Protein AF-0000000068718724 (afdb_homodimer)

Organism: Bacillus thuringiensis (NCBI:txid1428)

Solvent-accessible surface area (backbone atoms only — not comparable to full-atom values): 11374 Å² total; per-residue (Å²): 113,68,66,59,50,50,48,51,51,22,31,50,34,35,40,55,10,52,54,26,34,39,52,23,22,56,53,26,71,70,39,85,57,74,68,75,64,36,60,63,41,71,41,23,51,53,9,50,49,31,35,48,52,16,48,56,49,42,49,56,49,40,55,75,39,58,62,62,50,53,58,48,56,50,56,65,32,47,63,57,44,40,54,44,28,36,75,75,67,67,45,84,82,49,69,37,43,49,52,10,49,51,28,32,51,50,10,31,51,32,31,73,70,89,112,69,64,58,52,50,48,52,50,21,32,48,34,33,38,54,10,52,53,27,34,39,52,23,23,55,53,27,71,69,40,86,58,75,66,75,64,36,58,65,41,73,42,22,50,52,11,49,48,31,35,48,53,17,49,55,49,41,48,56,49,40,56,76,40,57,60,62,61,52,57,59,51,49,59,63,31,48,59,56,43,39,54,45,28,35,74,75,67,66,45,84,80,51,68,36,40,52,51,10,46,54,30,32,55,52,10,42,54,33,38,72,70,89

Sequence (228 aa):
MQQFLMIILSVGMGVVGQILLKFGAMKSQSSAAVGIMNFINVPNFFGLAFYGLSALLWMIVLRKVDLSYAYPMVSFGYVFVIIASALLFGETINFMKIAGMVCIVAGILFIAKSMQQFLMIILSVGMGVVGQILLKFGAMKSQSSAAVGIMNFINVPNFFGLAFYGLSALLWMIVLRKVDLSYAYPMVSFGYVFVIIASALLFGETINFMKIAGMVCIVAGILFIAKS

pLDDT: mean 87.4, std 10.54, range [50.97, 96.69]

Structure (mmCIF, N/CA/C/O backbone):
data_AF-0000000068718724-model_v1
#
loop_
_entity.id
_entity.type
_entity.pdbx_description
1 polymer Transporter
#
loop_
_atom_site.group_PDB
_atom_site.id
_atom_site.type_symbol
_atom_site.label_atom_id
_atom_site.label_alt_id
_atom_site.label_comp_id
_atom_site.label_asym_id
_atom_site.label_entity_id
_atom_site.label_seq_id
_atom_site.pdbx_PDB_ins_code
_atom_site.Cartn_x
_atom_site.Cartn_y
_atom_site.Cartn_z
_atom_site.occupancy
_atom_site.B_iso_or_equiv
_atom_site.auth_seq_id
_atom_site.auth_comp_id
_atom_site.auth_asym_id
_atom_site.auth_atom_id
_atom_site.pdbx_PDB_model_num
ATOM 1 N N . MET A 1 1 ? 15.211 -14.609 -7.891 1 61.88 1 MET A N 1
ATOM 2 C CA . MET A 1 1 ? 15.961 -13.359 -7.832 1 61.88 1 MET A CA 1
ATOM 3 C C . MET A 1 1 ? 15.234 -12.25 -8.586 1 61.88 1 MET A C 1
ATOM 5 O O . MET A 1 1 ? 15.039 -11.156 -8.047 1 61.88 1 MET A O 1
ATOM 9 N N . GLN A 1 2 ? 14.586 -12.633 -9.719 1 78.62 2 GLN A N 1
ATOM 10 C CA . GLN A 1 2 ? 13.961 -11.625 -10.57 1 78.62 2 GLN A CA 1
ATOM 11 C C . GLN A 1 2 ? 12.656 -11.117 -9.953 1 78.62 2 GLN A C 1
ATOM 13 O O . GLN A 1 2 ? 12.375 -9.914 -9.992 1 78.62 2 GLN A O 1
ATOM 18 N N . GLN A 1 3 ? 12.078 -11.961 -9.219 1 84.12 3 GLN A N 1
ATOM 19 C CA . GLN A 1 3 ? 10.789 -11.586 -8.633 1 84.12 3 GLN A CA 1
ATOM 20 C C . GLN A 1 3 ? 10.977 -10.594 -7.492 1 84.12 3 GLN A C 1
ATOM 22 O O . GLN A 1 3 ? 10.211 -9.625 -7.375 1 84.12 3 GLN A O 1
ATOM 27 N N . PHE A 1 4 ? 12.047 -10.836 -6.777 1 86.19 4 PHE A N 1
ATOM 28 C CA . PHE A 1 4 ? 12.328 -9.953 -5.648 1 86.19 4 PHE A CA 1
ATOM 29 C C . PHE A 1 4 ? 12.719 -8.562 -6.137 1 86.19 4 PHE A C 1
ATOM 31 O O . PHE A 1 4 ? 12.281 -7.562 -5.57 1 86.19 4 PHE A O 1
ATOM 38 N N . LEU A 1 5 ? 13.461 -8.523 -7.18 1 90.25 5 LEU A N 1
ATOM 39 C CA . LEU A 1 5 ? 13.883 -7.25 -7.746 1 90.25 5 LEU A CA 1
ATOM 40 C C . LEU A 1 5 ? 12.688 -6.469 -8.273 1 90.25 5 LEU A C 1
ATOM 42 O O . LEU A 1 5 ? 12.617 -5.246 -8.102 1 90.25 5 LEU A O 1
ATOM 46 N N . MET A 1 6 ? 11.758 -7.16 -8.906 1 93 6 MET A N 1
ATOM 47 C CA . MET A 1 6 ? 10.562 -6.504 -9.43 1 93 6 MET A CA 1
ATOM 48 C C . MET A 1 6 ? 9.711 -5.938 -8.297 1 93 6 MET A C 1
ATOM 50 O O . MET A 1 6 ? 9.141 -4.852 -8.422 1 93 6 MET A O 1
ATOM 54 N N . ILE A 1 7 ? 9.703 -6.652 -7.23 1 93.12 7 ILE A N 1
ATOM 55 C CA . ILE A 1 7 ? 8.945 -6.191 -6.07 1 93.12 7 ILE A CA 1
ATOM 56 C C . ILE A 1 7 ? 9.578 -4.914 -5.516 1 93.12 7 ILE A C 1
ATOM 58 O O . ILE A 1 7 ? 8.891 -3.916 -5.305 1 93.12 7 ILE A O 1
ATOM 62 N N . ILE A 1 8 ? 10.891 -4.926 -5.371 1 92.25 8 ILE A N 1
ATOM 63 C CA . ILE A 1 8 ? 11.602 -3.789 -4.797 1 92.25 8 ILE A CA 1
ATOM 64 C C . ILE A 1 8 ? 11.453 -2.57 -5.703 1 92.25 8 ILE A C 1
ATOM 66 O O . ILE A 1 8 ? 11.25 -1.452 -5.223 1 92.25 8 ILE A O 1
ATOM 70 N N . LEU A 1 9 ? 11.539 -2.832 -6.938 1 95.06 9 LEU A N 1
ATOM 71 C CA . LEU A 1 9 ? 11.383 -1.74 -7.891 1 95.06 9 LEU A CA 1
ATOM 72 C C . LEU A 1 9 ? 9.977 -1.155 -7.828 1 95.06 9 LEU A C 1
ATOM 74 O O . LEU A 1 9 ? 9.805 0.066 -7.82 1 95.06 9 LEU A O 1
ATOM 78 N N . SER A 1 10 ? 8.961 -2.004 -7.848 1 95.44 10 SER A N 1
ATOM 79 C CA . SER A 1 10 ? 7.578 -1.551 -7.746 1 95.44 10 SER A CA 1
ATOM 80 C C . SER A 1 10 ? 7.344 -0.778 -6.453 1 95.44 10 SER A C 1
ATOM 82 O O . SER A 1 10 ? 6.773 0.314 -6.473 1 95.44 10 SER A O 1
ATOM 84 N N . VAL A 1 11 ? 7.855 -1.295 -5.352 1 94.06 11 VAL A N 1
ATOM 85 C CA . VAL A 1 11 ? 7.695 -0.657 -4.047 1 94.06 11 VAL A CA 1
ATOM 86 C C . VAL A 1 11 ? 8.422 0.688 -4.039 1 94.06 11 VAL A C 1
ATOM 88 O O . VAL A 1 11 ? 7.891 1.68 -3.531 1 94.06 11 VAL A O 1
ATOM 91 N N . GLY A 1 12 ? 9.586 0.709 -4.598 1 96.12 12 GLY A N 1
ATOM 92 C CA . GLY A 1 12 ? 10.328 1.955 -4.691 1 96.12 12 GLY A CA 1
ATOM 93 C C . GLY A 1 12 ? 9.594 3.037 -5.453 1 96.12 12 GLY A C 1
ATOM 94 O O . GLY A 1 12 ? 9.539 4.188 -5.016 1 96.12 12 GLY A O 1
ATOM 95 N N . MET A 1 13 ? 9.047 2.676 -6.598 1 95.69 13 MET A N 1
ATOM 96 C CA . MET A 1 13 ? 8.242 3.615 -7.367 1 95.69 13 MET A CA 1
ATOM 97 C C . MET A 1 13 ? 7.031 4.074 -6.559 1 95.69 13 MET A C 1
ATOM 99 O O . MET A 1 13 ? 6.633 5.238 -6.637 1 95.69 13 MET A O 1
ATOM 103 N N . GLY A 1 14 ? 6.441 3.143 -5.871 1 95.06 14 GLY A N 1
ATOM 104 C CA . GLY A 1 14 ? 5.34 3.492 -4.992 1 95.06 14 GLY A CA 1
ATOM 105 C C . GLY A 1 14 ? 5.723 4.504 -3.928 1 95.06 14 GLY A C 1
ATOM 106 O O . GLY A 1 14 ? 4.949 5.414 -3.623 1 95.06 14 GLY A O 1
ATOM 107 N N . VAL A 1 15 ? 6.879 4.359 -3.33 1 95.56 15 VAL A N 1
ATOM 108 C CA . VAL A 1 15 ? 7.379 5.266 -2.303 1 95.56 15 VAL A CA 1
ATOM 109 C C . VAL A 1 15 ? 7.539 6.668 -2.885 1 95.56 15 VAL A C 1
ATOM 111 O O . VAL A 1 15 ? 7.094 7.652 -2.287 1 95.56 15 VAL A O 1
ATOM 114 N N . VAL A 1 16 ? 8.141 6.762 -4.031 1 96.69 16 VAL A N 1
ATOM 115 C CA . VAL A 1 16 ? 8.289 8.055 -4.695 1 96.69 16 VAL A CA 1
ATOM 116 C C . VAL A 1 16 ? 6.914 8.664 -4.949 1 96.69 16 VAL A C 1
ATOM 118 O O . VAL A 1 16 ? 6.703 9.859 -4.707 1 96.69 16 VAL A O 1
ATOM 121 N N . GLY A 1 17 ? 5.992 7.859 -5.441 1 95.62 17 GLY A N 1
ATOM 122 C CA . GLY A 1 17 ? 4.629 8.328 -5.652 1 95.62 17 GLY A CA 1
ATOM 123 C C . GLY A 1 17 ? 3.986 8.875 -4.391 1 95.62 17 GLY A C 1
ATOM 124 O O . GLY A 1 17 ? 3.373 9.945 -4.418 1 95.62 17 GLY A O 1
ATOM 125 N N . GLN A 1 18 ? 4.137 8.141 -3.305 1 93.75 18 GLN A N 1
ATOM 126 C CA . GLN A 1 18 ? 3.568 8.562 -2.029 1 93.75 18 GLN A CA 1
ATOM 127 C C . GLN A 1 18 ? 4.129 9.914 -1.594 1 93.75 18 GLN A C 1
ATOM 129 O O . GLN A 1 18 ? 3.393 10.766 -1.1 1 93.75 18 GLN A O 1
ATOM 134 N N . ILE A 1 19 ? 5.395 10.109 -1.683 1 95.88 19 ILE A N 1
ATOM 135 C CA . ILE A 1 19 ? 6.059 11.344 -1.283 1 95.88 19 ILE A CA 1
ATOM 136 C C . ILE A 1 19 ? 5.547 12.508 -2.133 1 95.88 19 ILE A C 1
ATOM 138 O O . ILE A 1 19 ? 5.219 13.57 -1.606 1 95.88 19 ILE A O 1
ATOM 142 N N . LEU A 1 20 ? 5.414 12.32 -3.439 1 95.44 20 LEU A N 1
ATOM 143 C CA . LEU A 1 20 ? 4.906 13.352 -4.34 1 95.44 20 LEU A CA 1
ATOM 144 C C . LEU A 1 20 ? 3.447 13.664 -4.035 1 95.44 20 LEU A C 1
ATOM 146 O O . LEU A 1 20 ? 3.037 14.828 -4.094 1 95.44 20 LEU A O 1
ATOM 150 N N . LEU A 1 21 ? 2.697 12.664 -3.768 1 93.12 21 LEU A N 1
ATOM 151 C CA . LEU A 1 21 ? 1.297 12.883 -3.42 1 93.12 21 LEU A CA 1
ATOM 152 C C . LEU A 1 21 ? 1.179 13.719 -2.145 1 93.12 21 LEU A C 1
ATOM 154 O O . LEU A 1 21 ? 0.304 14.578 -2.041 1 93.12 21 LEU A O 1
ATOM 158 N N . LYS A 1 22 ? 2.031 13.383 -1.188 1 94.06 22 LYS A N 1
ATOM 159 C CA . LYS A 1 22 ? 2.016 14.18 0.033 1 94.06 22 LYS A CA 1
ATOM 160 C C . LYS A 1 22 ? 2.404 15.625 -0.253 1 94.06 22 LYS A C 1
ATOM 162 O O . LYS A 1 22 ? 1.797 16.562 0.281 1 94.06 22 LYS A O 1
ATOM 167 N N . PHE A 1 23 ? 3.402 15.836 -1.092 1 92.75 23 PHE A N 1
ATOM 168 C CA . PHE A 1 23 ? 3.779 17.188 -1.504 1 92.75 23 PHE A CA 1
ATOM 169 C C . PHE A 1 23 ? 2.6 17.906 -2.145 1 92.75 23 PHE A C 1
ATOM 171 O O . PHE A 1 23 ? 2.35 19.078 -1.857 1 92.75 23 PHE A O 1
ATOM 178 N N . GLY A 1 24 ? 1.933 17.234 -3.016 1 91.25 24 GLY A N 1
ATOM 179 C CA . GLY A 1 24 ? 0.766 17.812 -3.662 1 91.25 24 GLY A CA 1
ATOM 180 C C . GLY A 1 24 ? -0.35 18.141 -2.689 1 91.25 24 GLY A C 1
ATOM 181 O O . GLY A 1 24 ? -1.024 19.172 -2.838 1 91.25 24 GLY A O 1
ATOM 182 N N . ALA A 1 25 ? -0.55 17.328 -1.768 1 87.62 25 ALA A N 1
ATOM 183 C CA . ALA A 1 25 ? -1.566 17.547 -0.742 1 87.62 25 ALA A CA 1
ATOM 184 C C . ALA A 1 25 ? -1.252 18.797 0.08 1 87.62 25 ALA A C 1
ATOM 186 O O . ALA A 1 25 ? -2.154 19.562 0.433 1 87.62 25 ALA A O 1
ATOM 187 N N . MET A 1 26 ? -0.026 18.984 0.4 1 87.19 26 MET A N 1
ATOM 188 C CA . MET A 1 26 ? 0.392 20.141 1.185 1 87.19 26 MET A CA 1
ATOM 189 C C . MET A 1 26 ? 0.222 21.438 0.386 1 87.19 26 MET A C 1
ATOM 191 O O . MET A 1 26 ? -0.157 22.469 0.94 1 87.19 26 MET A O 1
ATOM 195 N N . LYS A 1 27 ? 0.487 21.297 -0.871 1 84.94 27 LYS A N 1
ATOM 196 C CA . LYS A 1 27 ? 0.335 22.453 -1.736 1 84.94 27 LYS A CA 1
ATOM 197 C C . LYS A 1 27 ? -1.135 22.844 -1.888 1 84.94 27 LYS A C 1
ATOM 199 O O . LYS A 1 27 ? -1.464 24.031 -2.004 1 84.94 27 LYS A O 1
ATOM 204 N N . SER A 1 28 ? -1.956 21.875 -1.979 1 79 28 SER A N 1
ATOM 205 C CA . SER A 1 28 ? -3.385 22.109 -2.164 1 79 28 SER A CA 1
ATOM 206 C C . SER A 1 28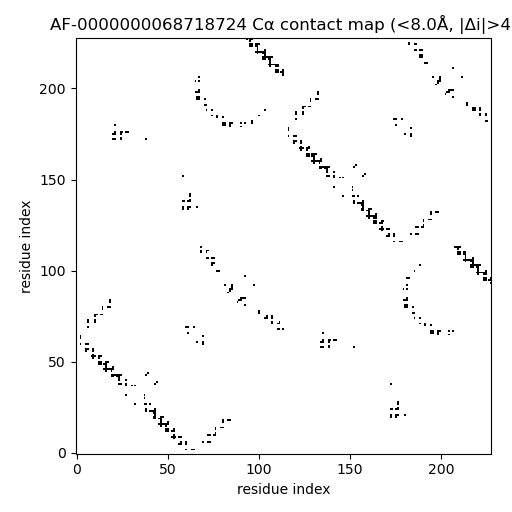 ? -4.012 22.734 -0.92 1 79 28 SER A C 1
ATOM 208 O O . SER A 1 28 ? -5.039 23.406 -1.007 1 79 28 SER A O 1
ATOM 210 N N . GLN A 1 29 ? -3.594 22.312 0.241 1 71.31 29 GLN A N 1
ATOM 211 C CA . GLN A 1 29 ? -4.105 22.875 1.48 1 71.31 29 GLN A CA 1
ATOM 212 C C . GLN A 1 29 ? -3.877 24.391 1.52 1 71.31 29 GLN A C 1
ATOM 214 O O . GLN A 1 29 ? -4.688 25.125 2.078 1 71.31 29 GLN A O 1
ATOM 219 N N . SER A 1 30 ? -2.855 24.719 0.88 1 64.19 30 SER A N 1
ATOM 220 C CA . SER A 1 30 ? -2.547 26.141 0.881 1 64.19 30 SER A CA 1
ATOM 221 C C . SER A 1 30 ? -3.371 26.891 -0.164 1 64.19 30 SER A C 1
ATOM 223 O O . SER A 1 30 ? -3.494 28.109 -0.109 1 64.19 30 SER A O 1
ATOM 225 N N . SER A 1 31 ? -3.768 26.031 -1.097 1 59.12 31 SER A N 1
ATOM 226 C CA . SER A 1 31 ? -4.5 26.703 -2.17 1 59.12 31 SER A CA 1
ATOM 227 C C . SER A 1 31 ? -5.965 26.906 -1.793 1 59.12 31 SER A C 1
ATOM 229 O O . SER A 1 31 ? -6.57 26.062 -1.144 1 59.12 31 SER A O 1
ATOM 231 N N . ALA A 1 32 ? -6.387 28.203 -1.771 1 56.06 32 ALA A N 1
ATOM 232 C CA . ALA A 1 32 ? -7.762 28.641 -1.535 1 56.06 32 ALA A CA 1
ATOM 233 C C . ALA A 1 32 ? -8.75 27.812 -2.359 1 56.06 32 ALA A C 1
ATOM 235 O O . ALA A 1 32 ? -9.961 27.906 -2.16 1 56.06 32 ALA A O 1
ATOM 236 N N . ALA A 1 33 ? -8.188 27.172 -3.43 1 51.91 33 ALA A N 1
ATOM 237 C CA . ALA A 1 33 ? -9.094 26.5 -4.367 1 51.91 33 ALA A CA 1
ATOM 238 C C . ALA A 1 33 ? -9.789 25.312 -3.717 1 51.91 33 ALA A C 1
ATOM 240 O O . ALA A 1 33 ? -9.156 24.516 -3.018 1 51.91 33 ALA A O 1
ATOM 241 N N . VAL A 1 34 ? -10.977 25.344 -3.5 1 51.28 34 VAL A N 1
ATOM 242 C CA . VAL A 1 34 ? -11.906 24.422 -2.855 1 51.28 34 VAL A CA 1
ATOM 243 C C . VAL A 1 34 ? -12.25 23.281 -3.807 1 51.28 34 VAL A C 1
ATOM 245 O O . VAL A 1 34 ? -12.359 23.484 -5.02 1 51.28 34 VAL A O 1
ATOM 248 N N . GLY A 1 35 ? -12.117 22 -3.453 1 55.56 35 GLY A N 1
ATOM 249 C CA . GLY A 1 35 ? -12.75 20.906 -4.176 1 55.56 35 GLY A CA 1
ATOM 250 C C . GLY A 1 35 ? -11.758 19.969 -4.824 1 55.56 35 GLY A C 1
ATOM 251 O O . GLY A 1 35 ? -10.594 19.922 -4.43 1 55.56 35 GLY A O 1
ATOM 252 N N . ILE A 1 36 ? -12.242 19.156 -5.887 1 56.47 36 ILE A N 1
ATOM 253 C CA . ILE A 1 36 ? -11.539 18.125 -6.652 1 56.47 36 ILE A CA 1
ATOM 254 C C . ILE A 1 36 ? -10.375 18.75 -7.414 1 56.47 36 ILE A C 1
ATOM 256 O O . ILE A 1 36 ? -9.336 18.125 -7.598 1 56.47 36 ILE A O 1
ATOM 260 N N . MET A 1 37 ? -10.477 19.984 -7.84 1 54.16 37 MET A N 1
ATOM 261 C CA . MET A 1 37 ? -9.5 20.656 -8.695 1 54.16 37 MET A CA 1
ATOM 262 C C . MET A 1 37 ? -8.188 20.875 -7.945 1 54.16 37 MET A C 1
ATOM 264 O O . MET A 1 37 ? -7.121 20.938 -8.555 1 54.16 37 MET A O 1
ATOM 268 N N . ASN A 1 38 ? -8.336 21.031 -6.633 1 61.69 38 ASN A N 1
ATOM 269 C CA . ASN A 1 38 ? -7.113 21.234 -5.867 1 61.69 38 ASN A CA 1
ATOM 270 C C . ASN A 1 38 ? -6.27 19.969 -5.801 1 61.69 38 ASN A C 1
ATOM 272 O O . ASN A 1 38 ? -5.09 20.031 -5.441 1 61.69 38 ASN A O 1
ATOM 276 N N . PHE A 1 39 ? -6.926 19 -6.309 1 70.31 39 PHE A N 1
ATOM 277 C CA . PHE A 1 39 ? -6.234 17.719 -6.246 1 70.31 39 PHE A CA 1
ATOM 278 C C . PHE A 1 39 ? -5.309 17.547 -7.445 1 70.31 39 PHE A C 1
ATOM 280 O O . PHE A 1 39 ? -4.406 16.703 -7.422 1 70.31 39 PHE A O 1
ATOM 287 N N . ILE A 1 40 ? -5.582 18.484 -8.352 1 73.56 40 ILE A N 1
ATOM 288 C CA . ILE A 1 40 ? -4.777 18.328 -9.562 1 73.56 40 ILE A CA 1
ATOM 289 C C . ILE A 1 40 ? -3.65 19.359 -9.57 1 73.56 40 ILE A C 1
ATOM 291 O O . ILE A 1 40 ? -3.891 20.547 -9.781 1 73.56 40 ILE A O 1
ATOM 295 N N . ASN A 1 41 ? -2.549 19.156 -9.156 1 86.62 41 ASN A N 1
ATOM 296 C CA . ASN A 1 41 ? -1.308 19.922 -9.242 1 86.62 41 ASN A CA 1
ATOM 297 C C . ASN A 1 41 ? -0.155 19.062 -9.75 1 86.62 41 ASN A C 1
ATOM 299 O O . ASN A 1 41 ? -0.326 17.859 -9.984 1 86.62 41 ASN A O 1
ATOM 303 N N . VAL A 1 42 ? 0.949 19.703 -10.008 1 90.5 42 VAL A N 1
ATOM 304 C CA . VAL A 1 42 ? 2.059 19.047 -10.695 1 90.5 42 VAL A CA 1
ATOM 305 C C . VAL A 1 42 ? 2.564 17.875 -9.859 1 90.5 42 VAL A C 1
ATOM 307 O O . VAL A 1 42 ? 2.689 16.75 -10.367 1 90.5 42 VAL A O 1
ATOM 310 N N . PRO A 1 43 ? 2.803 18.016 -8.562 1 93.19 43 PRO A N 1
ATOM 311 C CA . PRO A 1 43 ? 3.27 16.875 -7.777 1 93.19 43 PRO A CA 1
ATOM 312 C C . PRO A 1 43 ? 2.256 15.734 -7.742 1 93.19 43 PRO A C 1
ATOM 314 O O . PRO A 1 43 ? 2.637 14.562 -7.816 1 93.19 43 PRO A O 1
ATOM 317 N N . ASN A 1 44 ? 1.011 16.078 -7.629 1 91.88 44 ASN A N 1
ATOM 318 C CA . ASN A 1 44 ? -0.008 15.031 -7.633 1 91.88 44 ASN A CA 1
ATOM 319 C C . ASN A 1 44 ? -0.035 14.281 -8.961 1 91.88 44 ASN A C 1
ATOM 321 O O . ASN A 1 44 ? -0.242 13.062 -8.984 1 91.88 44 ASN A O 1
ATOM 325 N N . PHE A 1 45 ? 0.111 15.008 -10.008 1 92.44 45 PHE A N 1
ATOM 326 C CA . PHE A 1 45 ? 0.144 14.375 -11.32 1 92.44 45 PHE A CA 1
ATOM 327 C C . PHE A 1 45 ? 1.271 13.352 -11.406 1 92.44 45 PHE A C 1
ATOM 329 O O . PHE A 1 45 ? 1.037 12.188 -11.75 1 92.44 45 PHE A O 1
ATOM 336 N N . PHE A 1 46 ? 2.439 13.758 -11.047 1 94.69 46 PHE A N 1
ATOM 337 C CA . PHE A 1 46 ? 3.578 12.852 -11.109 1 94.69 46 PHE A CA 1
ATOM 338 C C . PHE A 1 46 ? 3.461 11.758 -10.055 1 94.69 46 PHE A C 1
ATOM 340 O O . PHE A 1 46 ? 3.891 10.625 -10.273 1 94.69 46 PHE A O 1
ATOM 347 N N . GLY A 1 47 ? 2.914 12.117 -8.852 1 95.06 47 GLY A N 1
ATOM 348 C CA . GLY A 1 47 ? 2.664 11.102 -7.84 1 95.06 47 GLY A CA 1
ATOM 349 C C . GLY A 1 47 ? 1.762 9.984 -8.328 1 95.06 47 GLY A C 1
ATOM 350 O O . GLY A 1 47 ? 2.078 8.805 -8.156 1 95.06 47 GLY A O 1
ATOM 351 N N . LEU A 1 48 ? 0.704 10.391 -9.023 1 92.38 48 LEU A N 1
ATOM 352 C CA . LEU A 1 48 ? -0.236 9.414 -9.562 1 92.38 48 LEU A CA 1
ATOM 353 C C . LEU A 1 48 ? 0.4 8.625 -10.703 1 92.38 48 LEU A C 1
ATOM 355 O O . LEU A 1 48 ? 0.15 7.426 -10.844 1 92.38 48 LEU A O 1
ATOM 359 N N . ALA A 1 49 ? 1.164 9.273 -11.477 1 93.75 49 ALA A N 1
ATOM 360 C CA . ALA A 1 49 ? 1.861 8.586 -12.562 1 93.75 49 ALA A CA 1
ATOM 361 C C . ALA A 1 49 ? 2.811 7.523 -12.023 1 93.75 49 ALA A C 1
ATOM 363 O O . ALA A 1 49 ? 2.812 6.387 -12.5 1 93.75 49 ALA A O 1
ATOM 364 N N . PHE A 1 50 ? 3.629 7.859 -11.031 1 94.75 50 PHE A N 1
ATOM 365 C CA . PHE A 1 50 ? 4.535 6.898 -10.406 1 94.75 50 PHE A CA 1
ATOM 366 C C . PHE A 1 50 ? 3.758 5.766 -9.758 1 94.75 50 PHE A C 1
ATOM 368 O O . PHE A 1 50 ? 4.152 4.602 -9.844 1 94.75 50 PHE A O 1
ATOM 375 N N . TYR A 1 51 ? 2.707 6.16 -9.156 1 91.81 51 TYR A N 1
ATOM 376 C CA . TYR A 1 51 ? 1.863 5.152 -8.523 1 91.81 51 TYR A CA 1
ATOM 377 C C . TYR A 1 51 ? 1.269 4.207 -9.562 1 91.81 51 TYR A C 1
ATOM 379 O O . TYR A 1 51 ? 1.215 2.994 -9.344 1 91.81 51 TYR A O 1
ATOM 387 N N . GLY A 1 52 ? 0.809 4.746 -10.602 1 90.81 52 GLY A N 1
ATOM 388 C CA . GLY A 1 52 ? 0.297 3.949 -11.703 1 90.81 52 GLY A CA 1
ATOM 389 C C . GLY A 1 52 ? 1.334 3.012 -12.289 1 90.81 52 GLY A C 1
ATOM 390 O O . GLY A 1 52 ? 1.048 1.839 -12.539 1 90.81 52 GLY A O 1
ATOM 391 N N . LEU A 1 53 ? 2.49 3.557 -12.547 1 93.12 53 LEU A N 1
ATOM 392 C CA . LEU A 1 53 ? 3.578 2.725 -13.047 1 93.12 53 LEU A CA 1
ATOM 393 C C . LEU A 1 53 ? 3.914 1.615 -12.055 1 93.12 53 LEU A C 1
ATOM 395 O O . LEU A 1 53 ? 4.18 0.48 -12.453 1 93.12 53 LEU A O 1
ATOM 399 N N . SER A 1 54 ? 3.977 1.951 -10.789 1 94.25 54 SER A N 1
ATOM 400 C CA . SER A 1 54 ? 4.18 0.962 -9.734 1 94.25 54 SER A CA 1
ATOM 401 C C . SER A 1 54 ? 3.125 -0.136 -9.797 1 94.25 54 SER A C 1
ATOM 403 O O . SER A 1 54 ? 3.445 -1.32 -9.672 1 94.25 54 SER A O 1
ATOM 405 N N . ALA A 1 55 ? 1.866 0.251 -10.023 1 91 55 ALA A N 1
ATOM 406 C CA . ALA A 1 55 ? 0.751 -0.691 -10.078 1 91 55 ALA A CA 1
ATOM 407 C C . ALA A 1 55 ? 0.889 -1.635 -11.266 1 91 55 ALA A C 1
ATOM 409 O O . ALA A 1 55 ? 0.602 -2.83 -11.156 1 91 55 ALA A O 1
ATOM 410 N N . LEU A 1 56 ? 1.297 -1.101 -12.344 1 89.56 56 LEU A N 1
ATOM 411 C CA . LEU A 1 56 ? 1.47 -1.925 -13.531 1 89.56 56 LEU A CA 1
ATOM 412 C C . LEU A 1 56 ? 2.557 -2.971 -13.312 1 89.56 56 LEU A C 1
ATOM 414 O O . LEU A 1 56 ? 2.377 -4.141 -13.664 1 89.56 56 LEU A O 1
ATOM 418 N N . LEU A 1 57 ? 3.641 -2.564 -12.766 1 91.88 57 LEU A N 1
ATOM 419 C CA . LEU A 1 57 ? 4.699 -3.512 -12.438 1 91.88 57 LEU A CA 1
ATOM 420 C C . LEU A 1 57 ? 4.223 -4.516 -11.391 1 91.88 57 LEU A C 1
ATOM 422 O O . LEU A 1 57 ? 4.594 -5.691 -11.438 1 91.88 57 LEU A O 1
ATOM 426 N N . TRP A 1 58 ? 3.451 -4.066 -10.492 1 92.12 58 TRP A N 1
ATOM 427 C CA . TRP A 1 58 ? 2.887 -4.895 -9.43 1 92.12 58 TRP A CA 1
ATOM 428 C C . TRP A 1 58 ? 2.008 -5.996 -10.008 1 92.12 58 TRP A C 1
ATOM 430 O O . TRP A 1 58 ? 2.018 -7.129 -9.523 1 92.12 58 TRP A O 1
ATOM 440 N N . MET A 1 59 ? 1.309 -5.676 -11.008 1 90.88 59 MET A N 1
ATOM 441 C CA . MET A 1 59 ? 0.458 -6.672 -11.656 1 90.88 59 MET A CA 1
ATOM 442 C C . MET A 1 59 ? 1.295 -7.812 -12.234 1 90.88 59 MET A C 1
ATOM 444 O O . MET A 1 59 ? 0.875 -8.969 -12.203 1 90.88 59 MET A O 1
ATOM 448 N N . ILE A 1 60 ? 2.4 -7.422 -12.766 1 89.81 60 ILE A N 1
ATOM 449 C CA . ILE A 1 60 ? 3.314 -8.445 -13.258 1 89.81 60 ILE A CA 1
ATOM 450 C C . ILE A 1 60 ? 3.818 -9.297 -12.102 1 89.81 60 ILE A C 1
ATOM 452 O O . ILE A 1 60 ? 3.908 -10.523 -12.211 1 89.81 60 ILE A O 1
ATOM 456 N N . VAL A 1 61 ? 4.145 -8.719 -10.992 1 92.38 61 VAL A N 1
ATOM 457 C CA . VAL A 1 61 ? 4.602 -9.422 -9.789 1 92.38 61 VAL A CA 1
ATOM 458 C C . VAL A 1 61 ? 3.539 -10.414 -9.336 1 92.38 61 VAL A C 1
ATOM 460 O O . VAL A 1 61 ? 3.855 -11.562 -9.008 1 92.38 61 VAL A O 1
ATOM 463 N N . LEU A 1 62 ? 2.268 -10.078 -9.438 1 91.25 62 LEU A N 1
ATOM 464 C CA . LEU A 1 62 ? 1.17 -10.883 -8.906 1 91.25 62 LEU A CA 1
ATOM 465 C C . LEU A 1 62 ? 0.933 -12.109 -9.773 1 91.25 62 LEU A C 1
ATOM 467 O O . LEU A 1 62 ? 0.301 -13.078 -9.336 1 91.25 62 LEU A O 1
ATOM 471 N N . ARG A 1 63 ? 1.396 -12.062 -10.969 1 89.62 63 ARG A N 1
ATOM 472 C CA . ARG A 1 63 ? 1.31 -13.234 -11.836 1 89.62 63 ARG A CA 1
ATOM 473 C C . ARG A 1 63 ? 2.328 -14.289 -11.43 1 89.62 63 ARG A C 1
ATOM 475 O O . ARG A 1 63 ? 2.176 -15.469 -11.766 1 89.62 63 ARG A O 1
ATOM 482 N N . LYS A 1 64 ? 3.322 -13.883 -10.719 1 90.12 64 LYS A N 1
ATOM 483 C CA . LYS A 1 64 ? 4.465 -14.766 -10.508 1 90.12 64 LYS A CA 1
ATOM 484 C C . LYS A 1 64 ? 4.586 -15.164 -9.039 1 90.12 64 LYS A C 1
ATOM 486 O O . LYS A 1 64 ? 5.234 -16.156 -8.711 1 90.12 64 LYS A O 1
ATOM 491 N N . VAL A 1 65 ? 4.039 -14.406 -8.227 1 89.5 65 VAL A N 1
ATOM 492 C CA . VAL A 1 65 ? 4.25 -14.609 -6.797 1 89.5 65 VAL A CA 1
ATOM 493 C C . VAL A 1 65 ? 2.904 -14.672 -6.082 1 89.5 65 VAL A C 1
ATOM 495 O O . VAL A 1 65 ? 1.939 -14.023 -6.5 1 89.5 65 VAL A O 1
ATOM 498 N N . ASP A 1 66 ? 2.879 -15.492 -5.02 1 92.88 66 ASP A N 1
ATOM 499 C CA . ASP A 1 66 ? 1.682 -15.531 -4.188 1 92.88 66 ASP A CA 1
ATOM 500 C C . ASP A 1 66 ? 1.388 -14.156 -3.584 1 92.88 66 ASP A C 1
ATOM 502 O O . ASP A 1 66 ? 2.305 -13.453 -3.15 1 92.88 66 ASP A O 1
ATOM 506 N N . LEU A 1 67 ? 0.122 -13.812 -3.629 1 92.56 67 LEU A N 1
ATOM 507 C CA . LEU A 1 67 ? -0.288 -12.531 -3.062 1 92.56 67 LEU A CA 1
ATOM 508 C C . LEU A 1 67 ? 0.073 -12.453 -1.583 1 92.56 67 LEU A C 1
ATOM 510 O O . LEU A 1 67 ? 0.518 -11.406 -1.104 1 92.56 67 LEU A O 1
ATOM 514 N N . SER A 1 68 ? -0.045 -13.539 -0.791 1 91.19 68 SER A N 1
ATOM 515 C CA . SER A 1 68 ? 0.233 -13.586 0.641 1 91.19 68 SER A CA 1
ATOM 516 C C . SER A 1 68 ? 1.712 -13.344 0.925 1 91.19 68 SER A C 1
ATOM 518 O O . SER A 1 68 ? 2.084 -12.977 2.041 1 91.19 68 SER A O 1
ATOM 520 N N . TYR A 1 69 ? 2.445 -13.5 -0.075 1 89.38 69 TYR A N 1
ATOM 521 C CA . TYR A 1 69 ? 3.881 -13.266 0.051 1 89.38 69 TYR A CA 1
ATOM 522 C C . TYR A 1 69 ? 4.254 -11.867 -0.416 1 89.38 69 TYR A C 1
ATOM 524 O O . TYR A 1 69 ? 4.992 -11.156 0.268 1 89.38 69 TYR A O 1
ATOM 5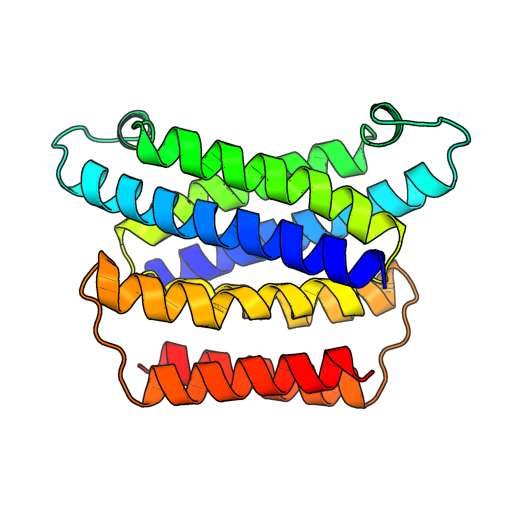32 N N . ALA A 1 70 ? 3.768 -11.477 -1.522 1 90.75 70 ALA A N 1
ATOM 533 C CA . ALA A 1 70 ? 4.168 -10.227 -2.166 1 90.75 70 ALA A CA 1
ATOM 534 C C . ALA A 1 70 ? 3.65 -9.023 -1.389 1 90.75 70 ALA A C 1
ATOM 536 O O . ALA A 1 70 ? 4.383 -8.055 -1.175 1 90.75 70 ALA A O 1
ATOM 537 N N . TYR A 1 71 ? 2.471 -9.086 -0.955 1 90.25 71 TYR A N 1
ATOM 538 C CA . TYR A 1 71 ? 1.799 -7.906 -0.417 1 90.25 71 TYR A CA 1
ATOM 539 C C . TYR A 1 71 ? 2.506 -7.398 0.834 1 90.25 71 TYR A C 1
ATOM 541 O O . TYR A 1 71 ? 2.748 -6.195 0.973 1 90.25 71 TYR A O 1
ATOM 549 N N . PRO A 1 72 ? 2.943 -8.234 1.69 1 85.75 72 PRO A N 1
ATOM 550 C CA . PRO A 1 72 ? 3.662 -7.734 2.863 1 85.75 72 PRO A CA 1
ATOM 551 C C . PRO A 1 72 ? 4.988 -7.066 2.502 1 85.75 72 PRO A C 1
ATOM 553 O O . PRO A 1 72 ? 5.496 -6.242 3.266 1 85.75 72 PRO A O 1
ATOM 556 N N . MET A 1 73 ? 5.504 -7.301 1.409 1 86.06 73 MET A N 1
ATOM 557 C CA . MET A 1 73 ? 6.781 -6.727 0.999 1 86.06 73 MET A CA 1
ATOM 558 C C . MET A 1 73 ? 6.641 -5.238 0.703 1 86.06 73 MET A C 1
ATOM 560 O O . MET A 1 73 ? 7.633 -4.516 0.654 1 86.06 73 MET A O 1
ATOM 564 N N . VAL A 1 74 ? 5.457 -4.816 0.514 1 88 74 VAL A N 1
ATOM 565 C CA . VAL A 1 74 ? 5.176 -3.398 0.324 1 88 74 VAL A CA 1
ATOM 566 C C . VAL A 1 74 ? 5.641 -2.613 1.549 1 88 74 VAL A C 1
ATOM 568 O O . VAL A 1 74 ? 6.043 -1.453 1.434 1 88 74 VAL A O 1
ATOM 571 N N . SER A 1 75 ? 5.691 -3.191 2.672 1 85.31 75 SER A N 1
ATOM 572 C CA . SER A 1 75 ? 6.051 -2.535 3.926 1 85.31 75 SER A CA 1
ATOM 573 C C . SER A 1 75 ? 7.516 -2.115 3.932 1 85.31 75 SER A C 1
ATOM 575 O O . SER A 1 75 ? 7.934 -1.308 4.766 1 85.31 75 SER A O 1
ATOM 577 N N . PHE A 1 76 ? 8.266 -2.621 3.012 1 84.44 76 PHE A N 1
ATOM 578 C CA . PHE A 1 76 ? 9.641 -2.166 2.855 1 84.44 76 PHE A CA 1
ATOM 579 C C . PHE A 1 76 ? 9.695 -0.664 2.607 1 84.44 76 PHE A C 1
ATOM 581 O O . PHE A 1 76 ? 10.648 0.005 2.998 1 84.44 76 PHE A O 1
ATOM 588 N N . GLY A 1 77 ? 8.672 -0.191 2.012 1 89.75 77 GLY A N 1
ATOM 589 C CA . GLY A 1 77 ? 8.586 1.223 1.681 1 89.75 77 GLY A CA 1
ATOM 590 C C . GLY A 1 77 ? 8.383 2.109 2.895 1 89.75 77 GLY A C 1
ATOM 591 O O . GLY A 1 77 ? 8.641 3.312 2.84 1 89.75 77 GLY A O 1
ATOM 592 N N . TYR A 1 78 ? 7.949 1.526 4.02 1 87.88 78 TYR A N 1
ATOM 593 C CA . TYR A 1 78 ? 7.617 2.324 5.195 1 87.88 78 TYR A CA 1
ATOM 594 C C . TYR A 1 78 ? 8.852 3.021 5.746 1 87.88 78 TYR A C 1
ATOM 596 O O . TYR A 1 78 ? 8.781 4.176 6.176 1 87.88 78 TYR A O 1
ATOM 604 N N . VAL A 1 79 ? 9.93 2.336 5.73 1 84.31 79 VAL A N 1
ATOM 605 C CA . VAL A 1 79 ? 11.172 2.908 6.238 1 84.31 79 VAL A CA 1
ATOM 606 C C . VAL A 1 79 ? 11.523 4.168 5.445 1 84.31 79 VAL A C 1
ATOM 608 O O . VAL A 1 79 ? 11.805 5.215 6.027 1 84.31 79 VAL A O 1
ATOM 611 N N . PHE A 1 80 ? 11.422 4.113 4.184 1 90.75 80 PHE A N 1
ATOM 612 C CA . PHE A 1 80 ? 11.773 5.23 3.318 1 90.75 80 PHE A CA 1
ATOM 613 C C . PHE A 1 80 ? 10.766 6.363 3.451 1 90.75 80 PHE A C 1
ATOM 615 O O . PHE A 1 80 ? 11.133 7.535 3.473 1 90.75 80 PHE A O 1
ATOM 622 N N . VAL A 1 81 ? 9.57 5.996 3.582 1 92.94 81 VAL A N 1
ATOM 623 C CA . VAL A 1 81 ? 8.523 7 3.672 1 92.94 81 VAL A CA 1
ATOM 624 C C . VAL A 1 81 ? 8.648 7.766 4.988 1 92.94 81 VAL A C 1
ATOM 626 O O . VAL A 1 81 ? 8.5 8.992 5.02 1 92.94 81 VAL A O 1
ATOM 629 N N . ILE A 1 82 ? 8.922 7.082 6.059 1 88.88 82 ILE A N 1
ATOM 630 C CA . ILE A 1 82 ? 9.016 7.742 7.355 1 88.88 82 ILE A CA 1
ATOM 631 C C . ILE A 1 82 ? 10.227 8.672 7.375 1 88.88 82 ILE A C 1
ATOM 633 O O . ILE A 1 82 ? 10.148 9.805 7.863 1 88.88 82 ILE A O 1
ATOM 637 N N . ILE A 1 83 ? 11.32 8.227 6.855 1 90.62 83 ILE A N 1
ATOM 638 C CA . ILE A 1 83 ? 12.516 9.055 6.766 1 90.62 83 ILE A CA 1
ATOM 639 C C . ILE A 1 83 ? 12.219 10.289 5.918 1 90.62 83 ILE A C 1
ATOM 641 O O . ILE A 1 83 ? 12.547 11.414 6.312 1 90.62 83 ILE A O 1
ATOM 645 N N . ALA A 1 84 ? 11.594 10.086 4.777 1 94.56 84 ALA A N 1
ATOM 646 C CA . ALA A 1 84 ? 11.25 11.188 3.889 1 94.56 84 ALA A CA 1
ATOM 647 C C . ALA A 1 84 ? 10.281 12.156 4.566 1 94.56 84 ALA A C 1
ATOM 649 O O . ALA A 1 84 ? 10.383 13.375 4.383 1 94.56 84 ALA A O 1
ATOM 650 N N . SER A 1 85 ? 9.336 11.617 5.309 1 94.5 85 SER A N 1
ATOM 651 C CA . SER A 1 85 ? 8.359 12.461 5.98 1 94.5 85 SER A CA 1
ATOM 652 C C . SER A 1 85 ? 9.031 13.398 6.977 1 94.5 85 SER A C 1
ATOM 654 O O . SER A 1 85 ? 8.617 14.555 7.125 1 94.5 85 SER A O 1
ATOM 656 N N . ALA A 1 86 ? 10.008 12.922 7.699 1 93.5 86 ALA A N 1
ATOM 657 C CA . ALA A 1 86 ? 10.742 13.75 8.648 1 93.5 86 ALA A CA 1
ATOM 658 C C . ALA A 1 86 ? 11.594 14.789 7.934 1 93.5 86 ALA A C 1
ATOM 660 O O . ALA A 1 86 ? 11.602 15.969 8.305 1 93.5 86 ALA A O 1
ATOM 661 N N . LEU A 1 87 ? 12.258 14.398 6.895 1 94.75 87 LEU A N 1
ATOM 662 C CA . LEU A 1 87 ? 13.234 15.25 6.211 1 94.75 87 LEU A CA 1
ATOM 663 C C . LEU A 1 87 ? 12.531 16.25 5.309 1 94.75 87 LEU A C 1
ATOM 665 O O . LEU A 1 87 ? 12.961 17.406 5.199 1 94.75 87 LEU A O 1
ATOM 669 N N . LEU A 1 88 ? 11.477 15.867 4.684 1 94.88 88 LEU A N 1
ATOM 670 C CA . LEU A 1 88 ? 10.883 16.688 3.639 1 94.88 88 LEU A CA 1
ATOM 671 C C . LEU A 1 88 ? 9.656 17.422 4.156 1 94.88 88 LEU A C 1
ATOM 673 O O . LEU A 1 88 ? 9.312 18.5 3.664 1 94.88 88 LEU A O 1
ATOM 677 N N . PHE A 1 89 ? 9.023 16.859 5.121 1 94.31 89 PHE A N 1
ATOM 678 C CA . PHE A 1 89 ? 7.758 17.438 5.539 1 94.31 89 PHE A CA 1
ATOM 679 C C . PHE A 1 89 ? 7.836 17.922 6.984 1 94.31 89 PHE A C 1
ATOM 681 O O . PHE A 1 89 ? 6.848 18.422 7.535 1 94.31 89 PHE A O 1
ATOM 688 N N . GLY A 1 90 ? 8.922 17.703 7.672 1 93.62 90 GLY A N 1
ATOM 689 C CA . GLY A 1 90 ? 9.109 18.188 9.031 1 93.62 90 GLY A CA 1
ATOM 690 C C . GLY A 1 90 ? 8.305 17.422 10.062 1 93.62 90 GLY A C 1
ATOM 691 O O . GLY A 1 90 ? 7.996 17.953 11.133 1 93.62 90 GLY A O 1
ATOM 692 N N . GLU A 1 91 ? 7.898 16.328 9.734 1 93.25 91 GLU A N 1
ATOM 693 C CA . GLU A 1 91 ? 7.125 15.531 10.672 1 93.25 91 GLU A CA 1
ATOM 694 C C . GLU A 1 91 ? 8.008 14.977 11.789 1 93.25 91 GLU A C 1
ATOM 696 O O . GLU A 1 91 ? 9.164 14.609 11.547 1 93.25 91 GLU A O 1
ATOM 701 N N . THR A 1 92 ? 7.457 14.867 12.977 1 93.12 92 THR A N 1
ATOM 702 C CA . THR A 1 92 ? 8.188 14.336 14.125 1 93.12 92 THR A CA 1
ATOM 703 C C . THR A 1 92 ? 8.008 12.82 14.227 1 93.12 92 THR A C 1
ATOM 705 O O . THR A 1 92 ? 6.883 12.32 14.164 1 93.12 92 THR A O 1
ATOM 708 N N . ILE A 1 93 ? 9.047 12.203 14.266 1 92.75 93 ILE A N 1
ATOM 709 C CA . ILE A 1 93 ? 9.023 10.766 14.484 1 92.75 93 ILE A CA 1
ATOM 710 C C . ILE A 1 93 ? 9.234 10.453 15.961 1 92.75 93 ILE A C 1
ATOM 712 O O . ILE A 1 93 ? 10.352 10.594 16.484 1 92.75 93 ILE A O 1
ATOM 716 N N . ASN A 1 94 ? 8.172 10.039 16.625 1 93.62 94 ASN A N 1
ATOM 717 C CA . ASN A 1 94 ? 8.281 9.727 18.047 1 93.62 94 ASN A CA 1
ATOM 718 C C . ASN A 1 94 ? 8.555 8.242 18.281 1 93.62 94 ASN A C 1
ATOM 720 O O . ASN A 1 94 ? 8.688 7.477 17.328 1 93.62 94 ASN A O 1
ATOM 724 N N . PHE A 1 95 ? 8.641 7.895 19.531 1 94.38 95 PHE A N 1
ATOM 725 C CA . PHE A 1 95 ? 9.031 6.535 19.891 1 94.38 95 PHE A CA 1
ATOM 726 C C . PHE A 1 95 ? 7.941 5.539 19.5 1 94.38 95 PHE A C 1
ATOM 728 O O . PHE A 1 95 ? 8.234 4.414 19.109 1 94.38 95 PHE A O 1
ATOM 735 N N . MET A 1 96 ? 6.797 5.898 19.609 1 93.5 96 MET A N 1
ATOM 736 C CA . MET A 1 96 ? 5.684 5.02 19.266 1 93.5 96 MET A CA 1
ATOM 737 C C . MET A 1 96 ? 5.688 4.703 17.766 1 93.5 96 MET A C 1
ATOM 739 O O . MET A 1 96 ? 5.414 3.568 17.375 1 93.5 96 MET A O 1
ATOM 743 N N . LYS A 1 97 ? 5.965 5.73 16.953 1 90.75 97 LYS A N 1
ATOM 744 C CA . LYS A 1 97 ? 6.074 5.504 15.516 1 90.75 97 LYS A CA 1
ATOM 745 C C . LYS A 1 97 ? 7.23 4.562 15.195 1 90.75 97 LYS A C 1
ATOM 747 O O . LYS A 1 97 ? 7.105 3.684 14.336 1 90.75 97 LYS A O 1
ATOM 752 N N . ILE A 1 98 ? 8.273 4.766 15.906 1 92.31 98 ILE A N 1
ATOM 753 C CA . ILE A 1 98 ? 9.445 3.922 15.68 1 92.31 98 ILE A CA 1
ATOM 754 C C . ILE A 1 98 ? 9.133 2.486 16.094 1 92.31 98 ILE A C 1
ATOM 756 O O . ILE A 1 98 ? 9.414 1.543 15.352 1 92.31 98 ILE A O 1
ATOM 760 N N . ALA A 1 99 ? 8.578 2.338 17.219 1 94 99 ALA A N 1
ATOM 761 C CA . ALA A 1 99 ? 8.211 1.011 17.703 1 94 99 ALA A CA 1
ATOM 762 C C . ALA A 1 99 ? 7.25 0.32 16.734 1 94 99 ALA A C 1
ATOM 764 O O . ALA A 1 99 ? 7.398 -0.87 16.453 1 94 99 ALA A O 1
ATOM 765 N N . GLY A 1 100 ? 6.301 1.069 16.312 1 90.31 100 GLY A N 1
ATOM 766 C CA . GLY A 1 100 ? 5.375 0.535 15.336 1 90.31 100 GLY A CA 1
ATOM 767 C C . GLY A 1 100 ? 6.059 0.103 14.047 1 90.31 100 GLY A C 1
ATOM 768 O O . GLY A 1 100 ? 5.805 -0.991 13.539 1 90.31 100 GLY A O 1
ATOM 769 N N . MET A 1 101 ? 6.945 0.922 13.562 1 87.31 101 MET A N 1
ATOM 770 C CA . MET A 1 101 ? 7.684 0.602 12.344 1 87.31 101 MET A CA 1
ATOM 771 C C . MET A 1 101 ? 8.492 -0.678 12.516 1 87.31 101 MET A C 1
ATOM 773 O O . MET A 1 101 ? 8.539 -1.518 11.617 1 87.31 101 MET A O 1
ATOM 777 N N . VAL A 1 102 ? 9.117 -0.749 13.602 1 91 102 VAL A N 1
ATOM 778 C CA . VAL A 1 102 ? 9.938 -1.919 13.891 1 91 102 VAL A CA 1
ATOM 779 C C . VAL A 1 102 ? 9.07 -3.176 13.883 1 91 102 VAL A C 1
ATOM 781 O O . VAL A 1 102 ? 9.445 -4.191 13.297 1 91 102 VAL A O 1
ATOM 784 N N . CYS A 1 103 ? 7.977 -3.152 14.555 1 91.69 103 CYS A N 1
ATOM 785 C CA . CYS A 1 103 ? 7.047 -4.277 14.578 1 91.69 103 CYS A CA 1
ATOM 786 C C . CYS A 1 103 ? 6.598 -4.645 13.172 1 91.69 103 CYS A C 1
ATOM 788 O O . CYS A 1 103 ? 6.57 -5.824 12.812 1 91.69 103 CYS A O 1
ATOM 790 N N . ILE A 1 104 ? 6.266 -3.654 12.43 1 86.44 104 ILE A N 1
ATOM 791 C CA . ILE A 1 104 ? 5.785 -3.885 11.07 1 86.44 104 ILE A CA 1
ATOM 792 C C . ILE A 1 104 ? 6.891 -4.52 10.227 1 86.44 104 ILE A C 1
ATOM 794 O O . ILE A 1 104 ? 6.668 -5.527 9.555 1 86.44 104 ILE A O 1
ATOM 798 N N . VAL A 1 105 ? 8.078 -3.971 10.305 1 85.5 105 VAL A N 1
ATOM 799 C CA . VAL A 1 105 ? 9.195 -4.512 9.539 1 85.5 105 VAL A CA 1
ATOM 800 C C . VAL A 1 105 ? 9.477 -5.945 9.984 1 85.5 105 VAL A C 1
ATOM 802 O O . VAL A 1 105 ? 9.727 -6.82 9.148 1 85.5 105 VAL A O 1
ATOM 805 N N . ALA A 1 106 ? 9.461 -6.145 11.25 1 90.62 106 ALA A N 1
ATOM 806 C CA . ALA A 1 106 ? 9.641 -7.5 11.766 1 90.62 106 ALA A CA 1
ATOM 807 C C . ALA A 1 106 ? 8.594 -8.453 11.195 1 90.62 106 ALA A C 1
ATOM 809 O O . ALA A 1 106 ? 8.914 -9.57 10.781 1 90.62 106 ALA A O 1
ATOM 810 N N . GLY A 1 107 ? 7.383 -8.039 11.266 1 88.44 107 GLY A N 1
ATOM 811 C CA . GLY A 1 107 ? 6.312 -8.844 10.703 1 88.44 107 GLY A CA 1
ATOM 812 C C . GLY A 1 107 ? 6.539 -9.195 9.242 1 88.44 107 GLY A C 1
ATOM 813 O O . GLY A 1 107 ? 6.324 -10.344 8.836 1 88.44 107 GLY A O 1
ATOM 814 N N . ILE A 1 108 ? 7.027 -8.297 8.516 1 83.19 108 ILE A N 1
ATOM 815 C CA . ILE A 1 108 ? 7.34 -8.508 7.105 1 83.19 108 ILE A CA 1
ATOM 816 C C . ILE A 1 108 ? 8.438 -9.562 6.969 1 83.19 108 ILE A C 1
ATOM 818 O O . ILE A 1 108 ? 8.391 -10.406 6.066 1 83.19 108 ILE A O 1
ATOM 822 N N . LEU A 1 109 ? 9.375 -9.383 7.809 1 86.94 109 LEU A N 1
ATOM 823 C CA . LEU A 1 109 ? 10.484 -10.328 7.746 1 86.94 109 LEU A CA 1
ATOM 824 C C . LEU A 1 109 ? 10 -11.75 8.031 1 86.94 109 LEU A C 1
ATOM 826 O O . LEU A 1 109 ? 10.477 -12.703 7.41 1 86.94 109 LEU A O 1
ATOM 830 N N . PHE A 1 110 ? 9.102 -11.922 8.922 1 90.75 110 PHE A N 1
ATOM 831 C CA . PHE A 1 110 ? 8.523 -13.234 9.172 1 90.75 110 PHE A CA 1
ATOM 832 C C . PHE A 1 110 ? 7.824 -13.766 7.93 1 90.75 110 PHE A C 1
ATOM 834 O O . PHE A 1 110 ? 8 -14.93 7.559 1 90.75 110 PHE A O 1
ATOM 841 N N . ILE A 1 111 ? 7.121 -12.969 7.277 1 85.06 111 ILE A N 1
ATOM 842 C CA . ILE A 1 111 ? 6.371 -13.383 6.098 1 85.06 111 ILE A CA 1
ATOM 843 C C . ILE A 1 111 ? 7.332 -13.672 4.949 1 85.06 111 ILE A C 1
ATOM 845 O O . ILE A 1 111 ? 7.148 -14.641 4.199 1 85.06 111 ILE A O 1
ATOM 849 N N . ALA A 1 112 ? 8.344 -12.789 4.859 1 83.25 112 ALA A N 1
ATOM 850 C CA . ALA A 1 112 ? 9.328 -12.977 3.797 1 83.25 112 ALA A CA 1
ATOM 851 C C . ALA A 1 112 ? 10.047 -14.312 3.934 1 83.25 112 ALA A C 1
ATOM 853 O O . ALA A 1 112 ? 10.5 -14.891 2.941 1 83.25 112 ALA A O 1
ATOM 854 N N . LYS A 1 113 ? 10.109 -14.812 5.121 1 86.56 113 LYS A N 1
ATOM 855 C CA . LYS A 1 113 ? 10.805 -16.078 5.387 1 86.56 113 LYS A CA 1
ATOM 856 C C . LYS A 1 113 ? 9.852 -17.266 5.281 1 86.56 113 LYS A C 1
ATOM 858 O O . LYS A 1 113 ? 10.266 -18.406 5.395 1 86.56 113 LYS A O 1
ATOM 863 N N . SER A 1 114 ? 8.664 -16.969 5.094 1 84.38 114 SER A N 1
ATOM 864 C CA . SER A 1 114 ? 7.66 -18.031 5.055 1 84.38 114 SER A CA 1
ATOM 865 C C . SER A 1 114 ? 7.715 -18.797 3.736 1 84.38 114 SER A C 1
ATOM 867 O O . SER A 1 114 ? 7.383 -19.984 3.684 1 84.38 114 SER A O 1
ATOM 869 N N . MET B 1 1 ? -11.562 11.094 14.523 1 62.31 1 MET B N 1
ATOM 870 C CA . MET B 1 1 ? -12.422 9.953 14.219 1 62.31 1 MET B CA 1
ATOM 871 C C . MET B 1 1 ? -12.641 9.812 12.719 1 62.31 1 MET B C 1
ATOM 873 O O . MET B 1 1 ? -12.438 8.742 12.148 1 62.31 1 MET B O 1
ATOM 877 N N . GLN B 1 2 ? -12.789 10.984 12.023 1 78 2 GLN B N 1
ATOM 878 C CA . GLN B 1 2 ? -13.125 10.953 10.602 1 78 2 GLN B CA 1
ATOM 879 C C . GLN B 1 2 ? -11.914 10.555 9.758 1 78 2 GLN B C 1
ATOM 881 O O . GLN B 1 2 ? -12.047 9.797 8.797 1 78 2 GLN B O 1
ATOM 886 N N . GLN B 1 3 ? -10.766 10.859 10.273 1 84.12 3 GLN B N 1
ATOM 887 C CA . GLN B 1 3 ? -9.562 10.578 9.508 1 84.12 3 GLN B CA 1
ATOM 888 C C . GLN B 1 3 ? -9.25 9.078 9.508 1 84.12 3 GLN B C 1
ATOM 890 O O . GLN B 1 3 ? -8.891 8.523 8.469 1 84.12 3 GLN B O 1
ATOM 895 N N . PHE B 1 4 ? -9.492 8.531 10.648 1 86.19 4 PHE B N 1
ATOM 896 C CA . PHE B 1 4 ? -9.234 7.102 10.773 1 86.19 4 PHE B CA 1
ATOM 897 C C . PHE B 1 4 ? -10.195 6.301 9.906 1 86.19 4 PHE B C 1
ATOM 899 O O . PHE B 1 4 ? -9.797 5.336 9.25 1 86.19 4 PHE B O 1
ATOM 906 N N . LEU B 1 5 ? -11.406 6.75 9.852 1 89.94 5 LEU B N 1
ATOM 907 C CA . LEU B 1 5 ? -12.406 6.074 9.047 1 89.94 5 LEU B CA 1
ATOM 908 C C . LEU B 1 5 ? -12.07 6.168 7.559 1 89.94 5 LEU B C 1
ATOM 910 O O . LEU B 1 5 ? -12.242 5.203 6.816 1 89.94 5 LEU B O 1
ATOM 914 N N . MET B 1 6 ? -11.586 7.328 7.156 1 92.81 6 MET B N 1
ATOM 915 C CA . MET B 1 6 ? -11.203 7.508 5.758 1 92.81 6 MET B CA 1
ATOM 916 C C . MET B 1 6 ? -10.031 6.609 5.391 1 92.81 6 MET B C 1
ATOM 918 O O . MET B 1 6 ? -9.977 6.066 4.289 1 92.81 6 MET B O 1
ATOM 922 N N . ILE B 1 7 ? -9.156 6.465 6.344 1 93.12 7 ILE B N 1
ATOM 923 C CA . ILE B 1 7 ? -8.008 5.602 6.113 1 93.12 7 ILE B CA 1
ATOM 924 C C . ILE B 1 7 ? -8.469 4.156 5.938 1 93.12 7 ILE B C 1
ATOM 926 O O . ILE B 1 7 ? -8.102 3.494 4.969 1 93.12 7 ILE B O 1
ATOM 930 N N . ILE B 1 8 ? -9.328 3.744 6.824 1 91.62 8 ILE B N 1
ATOM 931 C CA . ILE B 1 8 ? -9.805 2.365 6.797 1 91.62 8 ILE B CA 1
ATOM 932 C C . ILE B 1 8 ? -10.578 2.109 5.508 1 91.62 8 ILE B C 1
ATOM 934 O O . ILE B 1 8 ? -10.438 1.052 4.891 1 91.62 8 ILE B O 1
ATOM 938 N N . LEU B 1 9 ? -11.336 3.064 5.184 1 94.69 9 LEU B N 1
ATOM 939 C CA . LEU B 1 9 ? -12.102 2.93 3.951 1 94.69 9 LEU B CA 1
ATOM 940 C C . LEU B 1 9 ? -11.18 2.846 2.738 1 94.69 9 LEU B C 1
ATOM 942 O O . LEU B 1 9 ? -11.383 2.006 1.858 1 94.69 9 LEU B O 1
ATOM 946 N N . SER B 1 10 ? -10.227 3.748 2.629 1 95.38 10 SER B N 1
ATOM 947 C CA . SER B 1 10 ? -9.266 3.729 1.529 1 95.38 10 SER B CA 1
ATOM 948 C C . SER B 1 10 ? -8.5 2.41 1.488 1 95.38 10 SER B C 1
ATOM 950 O O . SER B 1 10 ? -8.375 1.789 0.43 1 95.38 10 SER B O 1
ATOM 952 N N . VAL B 1 11 ? -8.031 1.954 2.631 1 93.31 11 VAL B N 1
ATOM 953 C CA . VAL B 1 11 ? -7.277 0.706 2.729 1 93.31 11 VAL B CA 1
ATOM 954 C C . VAL B 1 11 ? -8.172 -0.466 2.324 1 93.31 11 VAL B C 1
ATOM 956 O O . VAL B 1 11 ? -7.738 -1.364 1.6 1 93.31 11 VAL B O 1
ATOM 959 N N . GLY B 1 12 ? -9.391 -0.434 2.783 1 95.5 12 GLY B N 1
ATOM 960 C CA . GLY B 1 12 ? -10.336 -1.472 2.406 1 95.5 12 GLY B CA 1
ATOM 961 C C . GLY B 1 12 ? -10.547 -1.57 0.908 1 95.5 12 GLY B C 1
ATOM 962 O O . GLY B 1 12 ? -10.555 -2.668 0.347 1 95.5 12 GLY B O 1
ATOM 963 N N . MET B 1 13 ? -10.773 -0.42 0.282 1 95.62 13 MET B N 1
ATOM 964 C CA . MET B 1 13 ? -10.898 -0.393 -1.173 1 95.62 13 MET B CA 1
ATOM 965 C C . MET B 1 13 ? -9.633 -0.925 -1.836 1 95.62 13 MET B C 1
ATOM 967 O O . MET B 1 13 ? -9.703 -1.617 -2.854 1 95.62 13 MET B O 1
ATOM 971 N N . GLY B 1 14 ? -8.508 -0.534 -1.283 1 94.75 14 GLY B N 1
ATOM 972 C CA . GLY B 1 14 ? -7.246 -1.059 -1.776 1 94.75 14 GLY B CA 1
ATOM 973 C C . GLY B 1 14 ? -7.152 -2.57 -1.688 1 94.75 14 GLY B C 1
ATOM 974 O O . GLY B 1 14 ? -6.641 -3.221 -2.6 1 94.75 14 GLY B O 1
ATOM 975 N N . VAL B 1 15 ? -7.613 -3.143 -0.601 1 95 15 VAL B N 1
ATOM 976 C CA . VAL B 1 15 ? -7.598 -4.586 -0.392 1 95 15 VAL B CA 1
ATOM 977 C C . VAL B 1 15 ? -8.461 -5.27 -1.453 1 95 15 VAL B C 1
ATOM 979 O O . VAL B 1 15 ? -8.031 -6.25 -2.07 1 95 15 VAL B O 1
ATOM 982 N N . VAL B 1 16 ? -9.633 -4.742 -1.663 1 96.44 16 VAL B N 1
ATOM 983 C CA . VAL B 1 16 ? -10.508 -5.289 -2.697 1 96.44 16 VAL B CA 1
ATOM 984 C C . VAL B 1 16 ? -9.805 -5.215 -4.055 1 96.44 16 VAL B C 1
ATOM 986 O O . VAL B 1 16 ? -9.828 -6.176 -4.824 1 96.44 16 VAL B O 1
ATOM 989 N N . GLY B 1 17 ? -9.211 -4.078 -4.324 1 95.5 17 GLY B N 1
ATOM 990 C CA . GLY B 1 17 ? -8.453 -3.932 -5.555 1 95.5 17 GLY B CA 1
ATOM 991 C C . GLY B 1 17 ? -7.359 -4.969 -5.707 1 95.5 17 GLY B C 1
ATOM 992 O O . GLY B 1 17 ? -7.203 -5.562 -6.777 1 95.5 17 GLY B O 1
ATOM 993 N N . GLN B 1 18 ? -6.586 -5.164 -4.645 1 93.56 18 GLN B N 1
ATOM 994 C CA . GLN B 1 18 ? -5.496 -6.137 -4.664 1 93.56 18 GLN B CA 1
ATOM 995 C C . GLN B 1 18 ? -6.012 -7.539 -4.965 1 93.56 18 GLN B C 1
ATOM 997 O O . GLN B 1 18 ? -5.391 -8.289 -5.723 1 93.56 18 GLN B O 1
ATOM 1002 N N . ILE B 1 19 ? -7.074 -7.938 -4.355 1 95.75 19 ILE B N 1
ATOM 1003 C CA . ILE B 1 19 ? -7.66 -9.266 -4.539 1 95.75 19 ILE B CA 1
ATOM 1004 C C . ILE B 1 19 ? -8.109 -9.43 -5.988 1 95.75 19 ILE B C 1
ATOM 1006 O O . ILE B 1 19 ? -7.84 -10.461 -6.613 1 95.75 19 ILE B O 1
ATOM 1010 N N . LEU B 1 20 ? -8.758 -8.438 -6.547 1 95.25 20 LEU B N 1
ATOM 1011 C CA . LEU B 1 20 ? -9.211 -8.477 -7.934 1 95.25 20 LEU B CA 1
ATOM 1012 C C . LEU B 1 20 ? -8.023 -8.531 -8.891 1 95.25 20 LEU B C 1
ATOM 1014 O O . LEU B 1 20 ? -8.07 -9.234 -9.906 1 95.25 20 LEU B O 1
ATOM 1018 N N . LEU B 1 21 ? -7.039 -7.785 -8.586 1 93 21 LEU B N 1
ATOM 1019 C CA . LEU B 1 21 ? -5.844 -7.809 -9.422 1 93 21 LEU B CA 1
ATOM 1020 C C . LEU B 1 21 ? -5.203 -9.195 -9.414 1 93 21 LEU B C 1
ATOM 1022 O O . LEU B 1 21 ? -4.727 -9.664 -10.445 1 93 21 LEU B O 1
ATOM 1026 N N . LYS B 1 22 ? -5.172 -9.773 -8.234 1 94.06 22 LYS B N 1
ATOM 1027 C CA . LYS B 1 22 ? -4.637 -11.125 -8.172 1 94.06 22 LYS B CA 1
ATOM 1028 C C . LYS B 1 22 ? -5.496 -12.094 -8.977 1 94.06 22 LYS B C 1
ATOM 1030 O O . LYS B 1 22 ? -4.969 -12.969 -9.68 1 94.06 22 LYS B O 1
ATOM 1035 N N . PHE B 1 23 ? -6.801 -11.977 -8.891 1 92.75 23 PHE B N 1
ATOM 1036 C CA . PHE B 1 23 ? -7.699 -12.789 -9.703 1 92.75 23 PHE B CA 1
ATOM 1037 C C . PHE B 1 23 ? -7.406 -12.594 -11.188 1 92.75 23 PHE B C 1
ATOM 1039 O O . PHE B 1 23 ? -7.363 -13.57 -11.945 1 92.75 23 PHE B O 1
ATOM 1046 N N . GLY B 1 24 ? -7.262 -11.391 -11.578 1 91.38 24 GLY B N 1
ATOM 1047 C CA . GLY B 1 24 ? -6.941 -11.094 -12.961 1 91.38 24 GLY B CA 1
ATOM 1048 C C . GLY B 1 24 ? -5.609 -11.672 -13.398 1 91.38 24 GLY B C 1
ATOM 1049 O O . GLY B 1 24 ? -5.473 -12.148 -14.531 1 91.38 24 GLY B O 1
ATOM 1050 N N . ALA B 1 25 ? -4.672 -11.594 -12.57 1 87.69 25 ALA B N 1
ATOM 1051 C CA . ALA B 1 25 ? -3.352 -12.148 -12.852 1 87.69 25 ALA B CA 1
ATOM 1052 C C . ALA B 1 25 ? -3.426 -13.656 -13.062 1 87.69 25 ALA B C 1
ATOM 1054 O O . ALA B 1 25 ? -2.744 -14.203 -13.93 1 87.69 25 ALA B O 1
ATOM 1055 N N . MET B 1 26 ? -4.203 -14.297 -12.281 1 87.38 26 MET B N 1
ATOM 1056 C CA . MET B 1 26 ? -4.355 -15.75 -12.391 1 87.38 26 MET B CA 1
ATOM 1057 C C . MET B 1 26 ? -5.066 -16.125 -13.688 1 87.38 26 MET B C 1
ATOM 1059 O O . MET B 1 26 ? -4.727 -17.141 -14.312 1 87.38 26 MET B O 1
ATOM 1063 N N . LYS B 1 27 ? -5.988 -15.32 -14.023 1 85 27 LYS B N 1
ATOM 1064 C CA . LYS B 1 27 ? -6.719 -15.578 -15.258 1 85 27 LYS B CA 1
ATOM 1065 C C . LYS B 1 27 ? -5.824 -15.383 -16.484 1 85 27 LYS B C 1
ATOM 1067 O O . LYS B 1 27 ? -5.977 -16.078 -17.484 1 85 27 LYS B O 1
ATOM 1072 N N . SER B 1 28 ? -5.008 -14.406 -16.422 1 78.56 28 SER B N 1
ATOM 1073 C CA . SER B 1 28 ? -4.117 -14.086 -17.531 1 78.56 28 SER B CA 1
ATOM 1074 C C . SER B 1 28 ? -3.066 -15.172 -17.734 1 78.56 28 SER B C 1
ATOM 1076 O O . SER B 1 28 ? -2.537 -15.344 -18.828 1 78.56 28 SER B O 1
ATOM 1078 N N . GLN B 1 29 ? -2.57 -15.719 -16.656 1 71.25 29 GLN B N 1
ATOM 1079 C CA . GLN B 1 29 ? -1.594 -16.797 -16.75 1 71.25 29 GLN B CA 1
ATOM 1080 C C . GLN B 1 29 ? -2.152 -17.969 -17.547 1 71.25 29 GLN B C 1
ATOM 1082 O O . GLN B 1 29 ? -1.409 -18.656 -18.25 1 71.25 29 GLN B O 1
ATOM 1087 N N . SER B 1 30 ? -3.381 -18.062 -17.453 1 64.19 30 SER B N 1
ATOM 1088 C CA . SER B 1 30 ? -3.998 -19.156 -18.172 1 64.19 30 SER B CA 1
ATOM 1089 C C . SER B 1 30 ? -4.215 -18.812 -19.641 1 64.19 30 SER B C 1
ATOM 1091 O O . SER B 1 30 ? -4.406 -19.703 -20.469 1 64.19 30 SER B O 1
ATOM 1093 N N . SER B 1 31 ? -4.273 -17.484 -19.781 1 59.16 31 SER B N 1
ATOM 1094 C CA . SER B 1 31 ? -4.559 -17.094 -21.156 1 59.16 31 SER B CA 1
ATOM 1095 C C . SER B 1 31 ? -3.293 -17.094 -22 1 59.16 31 SER B C 1
ATOM 1097 O O . SER B 1 31 ? -2.217 -16.719 -21.531 1 59.16 31 SER B O 1
ATOM 1099 N N . ALA B 1 32 ? -3.301 -17.938 -23.062 1 56.16 32 ALA B N 1
ATOM 1100 C CA . ALA B 1 32 ? -2.246 -18.031 -24.062 1 56.16 32 ALA B CA 1
ATOM 1101 C C . ALA B 1 32 ? -1.803 -16.641 -24.531 1 56.16 32 ALA B C 1
ATOM 1103 O O . ALA B 1 32 ? -0.796 -16.516 -25.234 1 56.16 32 ALA B O 1
ATOM 1104 N N . ALA B 1 33 ? -2.699 -15.633 -24.281 1 51.94 33 ALA B N 1
ATOM 1105 C CA . ALA B 1 33 ? -2.428 -14.32 -24.859 1 51.94 33 ALA B CA 1
ATOM 1106 C C . ALA B 1 33 ? -1.188 -13.688 -24.234 1 51.94 33 ALA B C 1
ATOM 1108 O O . ALA B 1 33 ? -1.001 -13.75 -23.016 1 51.94 33 ALA B O 1
ATOM 1109 N N . VAL B 1 34 ? -0.176 -13.539 -24.891 1 50.97 34 VAL B N 1
ATOM 1110 C CA . VAL B 1 34 ? 1.163 -13.039 -24.594 1 50.97 34 VAL B CA 1
ATOM 1111 C C . VAL B 1 34 ? 1.145 -11.516 -24.531 1 50.97 34 VAL B C 1
ATOM 1113 O O . VAL B 1 34 ? 0.473 -10.859 -25.328 1 50.97 34 VAL B O 1
ATOM 1116 N N . GLY B 1 35 ? 1.599 -10.852 -23.469 1 55.28 35 GLY B N 1
ATOM 1117 C CA . GLY B 1 35 ? 1.916 -9.43 -23.516 1 55.28 35 GLY B CA 1
ATOM 1118 C C . GLY B 1 35 ? 1.043 -8.602 -22.594 1 55.28 35 GLY B C 1
ATOM 1119 O O . GLY B 1 35 ? 0.43 -9.133 -21.656 1 55.28 35 GLY B O 1
ATOM 1120 N N . ILE B 1 36 ? 0.977 -7.207 -22.859 1 56.44 36 ILE B N 1
ATOM 1121 C CA . ILE B 1 36 ? 0.262 -6.168 -22.125 1 56.44 36 ILE B CA 1
ATOM 1122 C C . ILE B 1 36 ? -1.238 -6.453 -22.156 1 56.44 36 ILE B C 1
ATOM 1124 O O . ILE B 1 36 ? -1.954 -6.148 -21.203 1 56.44 36 ILE B O 1
ATOM 1128 N N . MET B 1 37 ? -1.749 -7.035 -23.203 1 54.28 37 MET B N 1
ATOM 1129 C CA . MET B 1 37 ? -3.18 -7.242 -23.422 1 54.28 37 MET B CA 1
ATOM 1130 C C . MET B 1 37 ? -3.74 -8.234 -22.406 1 54.28 37 MET B C 1
ATOM 1132 O O . MET B 1 37 ? -4.926 -8.188 -22.062 1 54.28 37 MET B O 1
ATOM 1136 N N . ASN B 1 38 ? -2.844 -9.133 -22 1 61.31 38 ASN B N 1
ATOM 1137 C CA . ASN B 1 38 ? -3.324 -10.102 -21.031 1 61.31 38 ASN B CA 1
ATOM 1138 C C . ASN B 1 38 ? -3.574 -9.453 -19.672 1 61.31 38 ASN B C 1
ATOM 1140 O O . ASN B 1 38 ? -4.234 -10.039 -18.812 1 61.31 38 ASN B O 1
ATOM 1144 N N . PHE B 1 39 ? -3.156 -8.25 -19.703 1 69.94 39 PHE B N 1
ATOM 1145 C CA . PHE B 1 39 ? -3.297 -7.547 -18.422 1 69.94 39 PHE B CA 1
ATOM 1146 C C . PHE B 1 39 ? -4.668 -6.898 -18.312 1 69.94 39 PHE B C 1
ATOM 1148 O O . PHE B 1 39 ? -5.102 -6.531 -17.219 1 69.94 39 PHE B O 1
ATOM 1155 N N . ILE B 1 40 ? -5.281 -6.949 -19.516 1 73.31 40 ILE B N 1
ATOM 1156 C CA . ILE B 1 40 ? -6.57 -6.266 -19.5 1 73.31 40 ILE B CA 1
ATOM 1157 C C . ILE B 1 40 ? -7.699 -7.293 -19.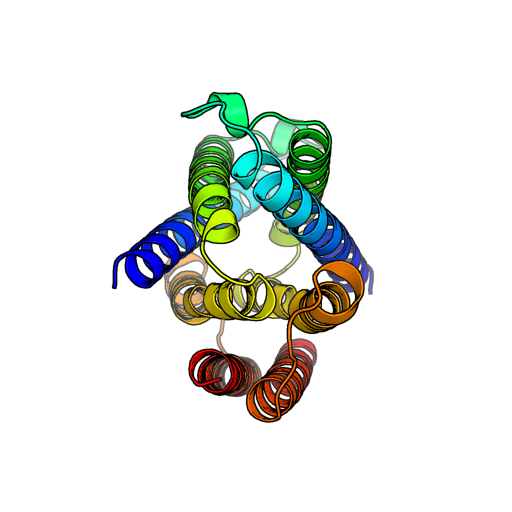453 1 73.31 40 ILE B C 1
ATOM 1159 O O . ILE B 1 40 ? -7.984 -7.957 -20.453 1 73.31 40 ILE B O 1
ATOM 1163 N N . ASN B 1 41 ? -8.195 -7.68 -18.453 1 86.5 41 ASN B N 1
ATOM 1164 C CA . ASN B 1 41 ? -9.383 -8.5 -18.203 1 86.5 41 ASN B CA 1
ATOM 1165 C C . ASN B 1 41 ? -10.312 -7.852 -17.188 1 86.5 41 ASN B C 1
ATOM 1167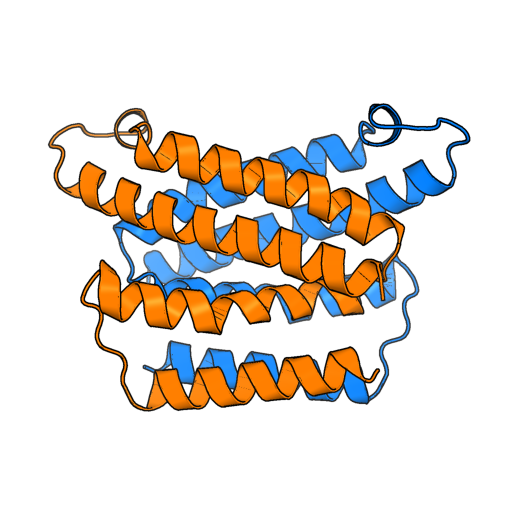 O O . ASN B 1 41 ? -10 -6.793 -16.641 1 86.5 41 ASN B O 1
ATOM 1171 N N . VAL B 1 42 ? -11.469 -8.461 -17.062 1 90.69 42 VAL B N 1
ATOM 1172 C CA . VAL B 1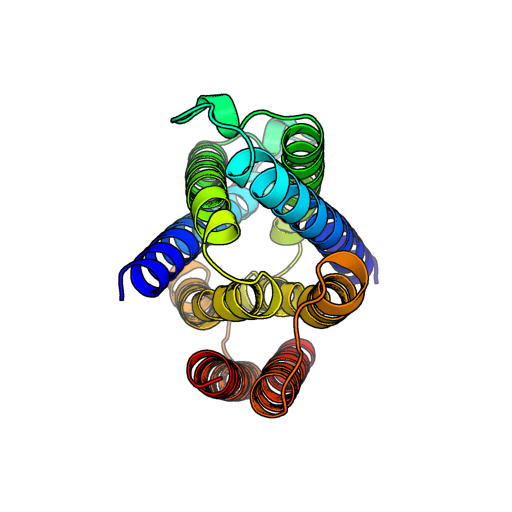 42 ? -12.539 -7.836 -16.281 1 90.69 42 VAL B CA 1
ATOM 1173 C C . VAL B 1 42 ? -12.086 -7.645 -14.836 1 90.69 42 VAL B C 1
ATOM 1175 O O . VAL B 1 42 ? -12.188 -6.547 -14.289 1 90.69 42 VAL B O 1
ATOM 1178 N N . PRO B 1 43 ? -11.5 -8.633 -14.188 1 93.06 43 PRO B N 1
ATOM 1179 C CA . PRO B 1 43 ? -11.047 -8.422 -12.805 1 93.06 43 PRO B CA 1
ATOM 1180 C C . PRO B 1 43 ? -9.969 -7.355 -12.695 1 93.06 43 PRO B C 1
ATOM 1182 O O . PRO B 1 43 ? -9.977 -6.555 -11.758 1 93.06 43 PRO B O 1
ATOM 1185 N N . ASN B 1 44 ? -9.086 -7.355 -13.617 1 91.88 44 ASN B N 1
ATOM 1186 C CA . ASN B 1 44 ? -8.047 -6.332 -13.586 1 91.88 44 ASN B CA 1
ATOM 1187 C C . ASN B 1 44 ? -8.641 -4.934 -13.75 1 91.88 44 ASN B C 1
ATOM 1189 O O . ASN B 1 44 ? -8.172 -3.98 -13.125 1 91.88 44 ASN B O 1
ATOM 1193 N N . PHE B 1 45 ? -9.586 -4.828 -14.617 1 92.56 45 PHE B N 1
ATOM 1194 C CA . PHE B 1 45 ? -10.242 -3.539 -14.812 1 92.56 45 PHE B CA 1
ATOM 1195 C C . PHE B 1 45 ? -10.852 -3.039 -13.508 1 92.56 45 PHE B C 1
ATOM 1197 O O . PHE B 1 45 ? -10.578 -1.917 -13.078 1 92.56 45 PHE B O 1
ATOM 1204 N N . PHE B 1 46 ? -11.602 -3.875 -12.883 1 94.62 46 PHE B N 1
ATOM 1205 C CA . PHE B 1 46 ? -12.242 -3.471 -11.641 1 94.62 46 PHE B CA 1
ATOM 1206 C C . PHE B 1 46 ? -11.211 -3.322 -10.523 1 94.62 46 PHE B C 1
ATOM 1208 O O . PHE B 1 46 ? -11.359 -2.471 -9.648 1 94.62 46 PHE B O 1
ATOM 1215 N N . GLY B 1 47 ? -10.156 -4.195 -10.523 1 94.94 47 GLY B N 1
ATOM 1216 C CA . GLY B 1 47 ? -9.078 -4.039 -9.555 1 94.94 47 GLY B CA 1
ATOM 1217 C C . GLY B 1 47 ? -8.398 -2.684 -9.633 1 94.94 47 GLY B C 1
ATOM 1218 O O . GLY B 1 47 ? -8.219 -2.018 -8.617 1 94.94 47 GLY B O 1
ATOM 1219 N N . LEU B 1 48 ? -8.156 -2.273 -10.852 1 92.38 48 LEU B N 1
ATOM 1220 C CA . LEU B 1 48 ? -7.527 -0.975 -11.07 1 92.38 48 LEU B CA 1
ATOM 1221 C C . LEU B 1 48 ? -8.484 0.159 -10.711 1 92.38 48 LEU B C 1
ATOM 1223 O O . LEU B 1 48 ? -8.055 1.184 -10.172 1 92.38 48 LEU B O 1
ATOM 1227 N N . ALA B 1 49 ? -9.695 -0.016 -11.023 1 93.81 49 ALA B N 1
ATOM 1228 C CA . ALA B 1 49 ? -10.695 0.991 -10.672 1 93.81 49 ALA B CA 1
ATOM 1229 C C . ALA B 1 49 ? -10.781 1.168 -9.156 1 93.81 49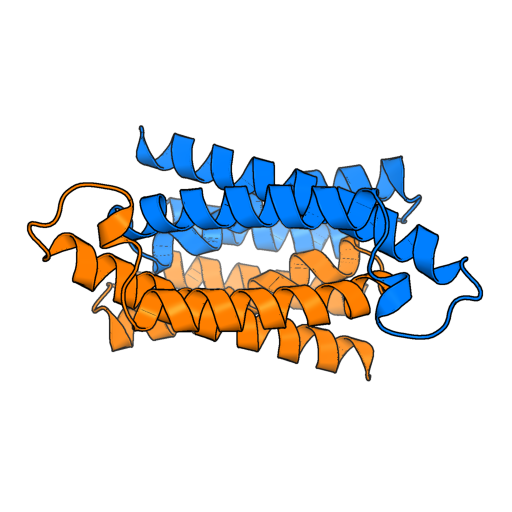 ALA B C 1
ATOM 1231 O O . ALA B 1 49 ? -10.766 2.295 -8.656 1 93.81 49 ALA B O 1
ATOM 1232 N N . PHE B 1 50 ? -10.875 0.074 -8.414 1 94.62 50 PHE B N 1
ATOM 1233 C CA . PHE B 1 50 ? -10.914 0.132 -6.961 1 94.62 50 PHE B CA 1
ATOM 1234 C C . PHE B 1 50 ? -9.625 0.738 -6.41 1 94.62 50 PHE B C 1
ATOM 1236 O O . PHE B 1 50 ? -9.664 1.538 -5.473 1 94.62 50 PHE B O 1
ATOM 1243 N N . TYR B 1 51 ? -8.594 0.353 -7.023 1 91.81 51 TYR B N 1
ATOM 1244 C CA . TYR B 1 51 ? -7.305 0.896 -6.602 1 91.81 51 TYR B CA 1
ATOM 1245 C C . TYR B 1 51 ? -7.238 2.398 -6.852 1 91.81 51 TYR B C 1
ATOM 1247 O O . TYR B 1 51 ? -6.75 3.152 -6.008 1 91.81 51 TYR B O 1
ATOM 1255 N N . GLY B 1 52 ? -7.676 2.801 -7.965 1 90.81 52 GLY B N 1
ATOM 1256 C CA . GLY B 1 52 ? -7.754 4.219 -8.289 1 90.81 52 GLY B CA 1
ATOM 1257 C C . GLY B 1 52 ? -8.633 4.996 -7.332 1 90.81 52 GLY B C 1
ATOM 1258 O O . GLY B 1 52 ? -8.258 6.078 -6.875 1 90.81 52 GLY B O 1
ATOM 1259 N N . LEU B 1 53 ? -9.805 4.457 -7.09 1 93.19 53 LEU B N 1
ATOM 1260 C CA . LEU B 1 53 ? -10.695 5.09 -6.129 1 93.19 53 LEU B CA 1
ATOM 1261 C C . LEU B 1 53 ? -10.047 5.168 -4.75 1 93.19 53 LEU B C 1
ATOM 1263 O O . LEU B 1 53 ? -10.18 6.172 -4.051 1 93.19 53 LEU B O 1
ATOM 1267 N N . SER B 1 54 ? -9.398 4.105 -4.34 1 94.19 54 SER B N 1
ATOM 1268 C CA . SER B 1 54 ? -8.641 4.094 -3.092 1 94.19 54 SER B CA 1
ATOM 1269 C C . SER B 1 54 ? -7.598 5.207 -3.066 1 94.19 54 SER B C 1
ATOM 1271 O O . SER B 1 54 ? -7.449 5.902 -2.061 1 94.19 54 SER B O 1
ATOM 1273 N N . ALA B 1 55 ? -6.906 5.387 -4.184 1 91.06 55 ALA B N 1
ATOM 1274 C CA . ALA B 1 55 ? -5.859 6.398 -4.289 1 91.06 55 ALA B CA 1
ATOM 1275 C C . ALA B 1 55 ? -6.441 7.805 -4.164 1 91.06 55 ALA B C 1
ATOM 1277 O O . ALA B 1 55 ? -5.84 8.672 -3.525 1 91.06 55 ALA B O 1
ATOM 1278 N N . LEU B 1 56 ? -7.547 7.996 -4.762 1 89.56 56 LEU B N 1
ATOM 1279 C CA . LEU B 1 56 ? -8.188 9.305 -4.688 1 89.56 56 LEU B CA 1
ATOM 1280 C C . LEU B 1 56 ? -8.594 9.633 -3.256 1 89.56 56 LEU B C 1
ATOM 1282 O O . LEU B 1 56 ? -8.359 10.75 -2.781 1 89.56 56 LEU B O 1
ATOM 1286 N N . LEU B 1 57 ? -9.18 8.695 -2.596 1 91.94 57 LEU B N 1
ATOM 1287 C CA . LEU B 1 57 ? -9.523 8.891 -1.189 1 91.94 57 LEU B CA 1
ATOM 1288 C C . LEU B 1 57 ? -8.258 9.07 -0.348 1 91.94 57 LEU B C 1
ATOM 1290 O O . LEU B 1 57 ? -8.25 9.852 0.603 1 91.94 57 LEU B O 1
ATOM 1294 N N . TRP B 1 58 ? -7.238 8.367 -0.69 1 92.19 58 TRP B N 1
ATOM 1295 C CA . TRP B 1 58 ? -5.953 8.445 -0.007 1 92.19 58 TRP B CA 1
ATOM 1296 C C . TRP B 1 58 ? -5.359 9.844 -0.112 1 92.19 58 TRP B C 1
ATOM 1298 O O . TRP B 1 58 ? -4.773 10.352 0.846 1 92.19 58 TRP B O 1
ATOM 1308 N N . MET B 1 59 ? -5.559 10.438 -1.21 1 90.88 59 MET B N 1
ATOM 1309 C CA . MET B 1 59 ? -5.059 11.797 -1.398 1 90.88 59 MET B CA 1
ATOM 1310 C C . MET B 1 59 ? -5.738 12.758 -0.434 1 90.88 59 MET B C 1
ATOM 1312 O O . MET B 1 59 ? -5.105 13.695 0.057 1 90.88 59 MET B O 1
ATOM 1316 N N . ILE B 1 60 ? -6.992 12.516 -0.237 1 89.94 60 ILE B N 1
ATOM 1317 C CA . ILE B 1 60 ? -7.711 13.328 0.737 1 89.94 60 ILE B CA 1
ATOM 1318 C C . ILE B 1 60 ? -7.152 13.07 2.135 1 89.94 60 ILE B C 1
ATOM 1320 O O . ILE B 1 60 ? -6.965 14.008 2.914 1 89.94 60 ILE B O 1
ATOM 1324 N N . VAL B 1 61 ? -6.863 11.852 2.467 1 92.19 61 VAL B N 1
ATOM 1325 C CA . VAL B 1 61 ? -6.289 11.477 3.754 1 92.19 61 VAL B CA 1
ATOM 1326 C C . VAL B 1 61 ? -4.957 12.195 3.955 1 92.19 61 VAL B C 1
ATOM 1328 O O . VAL B 1 61 ? -4.691 12.727 5.035 1 92.19 61 VAL B O 1
ATOM 1331 N N . LEU B 1 62 ? -4.164 12.352 2.914 1 90.94 62 LEU B N 1
ATOM 1332 C CA . LEU B 1 62 ? -2.814 12.898 3.002 1 90.94 62 LEU B CA 1
ATOM 1333 C C . LEU B 1 62 ? -2.854 14.406 3.236 1 90.94 62 LEU B C 1
ATOM 1335 O O . LEU B 1 62 ? -1.863 15 3.67 1 90.94 62 LEU B O 1
ATOM 1339 N N . ARG B 1 63 ? -3.961 14.992 2.938 1 89.44 63 ARG B N 1
ATOM 1340 C CA . ARG B 1 63 ? -4.125 16.422 3.229 1 89.44 63 ARG B CA 1
ATOM 1341 C C . ARG B 1 63 ? -4.371 16.641 4.715 1 89.44 63 ARG B C 1
ATOM 1343 O O . ARG B 1 63 ? -4.16 17.75 5.223 1 89.44 63 ARG B O 1
ATOM 1350 N N . LYS B 1 64 ? -4.801 15.641 5.379 1 89.94 64 LYS B N 1
ATOM 1351 C CA . LYS B 1 64 ? -5.297 15.828 6.738 1 89.94 64 LYS B CA 1
ATOM 1352 C C . LYS B 1 64 ? -4.387 15.156 7.758 1 89.94 64 LYS B C 1
ATOM 1354 O O . LYS B 1 64 ? -4.41 15.492 8.945 1 89.94 64 LYS B O 1
ATOM 1359 N N . VAL B 1 65 ? -3.68 14.211 7.336 1 89.44 65 VAL B N 1
ATOM 1360 C CA . VAL B 1 65 ? -2.912 13.383 8.266 1 89.44 65 VAL B CA 1
ATOM 1361 C C . VAL B 1 65 ? -1.447 13.352 7.836 1 89.44 65 VAL B C 1
ATOM 1363 O O . VAL B 1 65 ? -1.142 13.406 6.645 1 89.44 65 VAL B O 1
ATOM 1366 N N . ASP B 1 66 ? -0.591 13.281 8.852 1 92.81 66 ASP B N 1
ATOM 1367 C CA . ASP B 1 66 ? 0.827 13.117 8.547 1 92.81 66 ASP B CA 1
ATOM 1368 C C . ASP B 1 66 ? 1.076 11.82 7.785 1 92.81 66 ASP B C 1
ATOM 1370 O O . ASP B 1 66 ? 0.491 10.781 8.102 1 92.81 66 ASP B O 1
ATOM 1374 N N . LEU B 1 67 ? 1.91 11.922 6.773 1 92.38 67 LEU B N 1
ATOM 1375 C CA . LEU B 1 67 ? 2.24 10.75 5.969 1 92.38 67 LEU B CA 1
ATOM 1376 C C . LEU B 1 67 ? 2.854 9.656 6.832 1 92.38 67 LEU B C 1
ATOM 1378 O O . LEU B 1 67 ? 2.541 8.469 6.66 1 92.38 67 LEU B O 1
ATOM 1382 N N . SER B 1 68 ? 3.701 9.977 7.824 1 90.44 68 SER B N 1
ATOM 1383 C CA . SER B 1 68 ? 4.363 9.016 8.695 1 90.44 68 SER B CA 1
ATOM 1384 C C . SER B 1 68 ? 3.354 8.266 9.562 1 90.44 68 SER B C 1
ATOM 1386 O O . SER B 1 68 ? 3.643 7.176 10.055 1 90.44 68 SER B O 1
ATOM 1388 N N . TYR B 1 69 ? 2.27 8.828 9.68 1 89.56 69 TYR B N 1
ATOM 1389 C CA . TYR B 1 69 ? 1.202 8.195 10.445 1 89.56 69 TYR B CA 1
ATOM 1390 C C . TYR B 1 69 ? 0.308 7.355 9.547 1 89.56 69 TYR B C 1
ATOM 1392 O O . TYR B 1 69 ? -0.007 6.207 9.867 1 89.56 69 TYR B O 1
ATOM 1400 N N . ALA B 1 70 ? -0.068 7.91 8.445 1 90.69 70 ALA B N 1
ATOM 1401 C CA . ALA B 1 70 ? -1.056 7.289 7.57 1 90.69 70 ALA B CA 1
ATOM 1402 C C . ALA B 1 70 ? -0.465 6.078 6.852 1 90.69 70 ALA B C 1
ATOM 1404 O O . ALA B 1 70 ? -1.1 5.023 6.773 1 90.69 70 ALA B O 1
ATOM 1405 N N . TYR B 1 71 ? 0.679 6.195 6.398 1 90.44 71 TYR B N 1
ATOM 1406 C CA . TYR B 1 71 ? 1.234 5.207 5.48 1 90.44 71 TYR B CA 1
ATOM 1407 C C . TYR B 1 71 ? 1.364 3.85 6.156 1 90.44 71 TYR B C 1
ATOM 1409 O O . TYR B 1 71 ? 0.975 2.826 5.59 1 90.44 71 TYR B O 1
ATOM 1417 N N . PRO B 1 72 ? 1.807 3.773 7.355 1 86 72 PRO B N 1
ATOM 1418 C CA . PRO B 1 72 ? 1.872 2.467 8.016 1 86 72 PRO B CA 1
ATOM 1419 C C . PRO B 1 72 ? 0.495 1.835 8.211 1 86 72 PRO B C 1
ATOM 1421 O O . PRO B 1 72 ? 0.387 0.616 8.367 1 86 72 PRO B O 1
ATOM 1424 N N . MET B 1 73 ? -0.487 2.555 8.156 1 85.62 73 MET B N 1
ATOM 1425 C CA . MET B 1 73 ? -1.83 2.031 8.391 1 85.62 73 MET B CA 1
ATOM 1426 C C . MET B 1 73 ? -2.314 1.221 7.195 1 85.62 73 MET B C 1
ATOM 1428 O O . MET B 1 73 ? -3.271 0.452 7.305 1 85.62 73 MET B O 1
ATOM 1432 N N . VAL B 1 74 ? -1.689 1.386 6.105 1 88.06 74 VAL B N 1
ATOM 1433 C CA . VAL B 1 74 ? -1.971 0.559 4.934 1 88.06 74 VAL B CA 1
ATOM 1434 C C . VAL B 1 74 ? -1.777 -0.915 5.285 1 88.06 74 VAL B C 1
ATOM 1436 O O . VAL B 1 74 ? -2.475 -1.782 4.754 1 88.06 74 VAL B O 1
ATOM 1439 N N . SER B 1 75 ? -0.936 -1.273 6.191 1 84.56 75 SER B N 1
ATOM 1440 C CA . SER B 1 75 ? -0.629 -2.646 6.582 1 84.56 75 SER B CA 1
ATOM 1441 C C . SER B 1 75 ? -1.838 -3.322 7.223 1 84.56 75 SER B C 1
ATOM 1443 O O . SER B 1 75 ? -1.878 -4.547 7.344 1 84.56 75 SER B O 1
ATOM 1445 N N . PHE B 1 76 ? -2.818 -2.531 7.555 1 84 76 PHE B N 1
ATOM 1446 C CA . PHE B 1 76 ? -4.055 -3.125 8.055 1 84 76 PHE B CA 1
ATOM 1447 C C . PHE B 1 76 ? -4.668 -4.055 7.016 1 84 76 PHE B C 1
ATOM 1449 O O . PHE B 1 76 ? -5.309 -5.047 7.363 1 84 76 PHE B O 1
ATOM 1456 N N . GLY B 1 77 ? -4.426 -3.715 5.793 1 88.44 77 GLY B N 1
ATOM 1457 C CA . GLY B 1 77 ? -4.969 -4.512 4.703 1 88.44 77 GLY B CA 1
ATOM 1458 C C . GLY B 1 77 ? -4.328 -5.883 4.594 1 88.44 77 GLY B C 1
ATOM 1459 O O . GLY B 1 77 ? -4.883 -6.785 3.965 1 88.44 77 GLY B O 1
ATOM 1460 N N . TYR B 1 78 ? -3.162 -6.066 5.238 1 85.75 78 TYR B N 1
ATOM 1461 C CA . TYR B 1 78 ? -2.432 -7.32 5.094 1 85.75 78 TYR B CA 1
ATOM 1462 C C . TYR B 1 78 ? -3.223 -8.484 5.676 1 85.75 78 TYR B C 1
ATOM 1464 O O . TYR B 1 78 ? -3.219 -9.586 5.121 1 85.75 78 TYR B O 1
ATOM 1472 N N . VAL B 1 79 ? -3.82 -8.211 6.758 1 84.12 79 VAL B N 1
ATOM 1473 C CA . VAL B 1 79 ? -4.605 -9.25 7.414 1 84.12 79 VAL B CA 1
ATOM 1474 C C . VAL B 1 79 ? -5.695 -9.75 6.469 1 84.12 79 VAL B C 1
ATOM 1476 O O . VAL B 1 79 ? -5.863 -10.961 6.285 1 84.12 79 VAL B O 1
ATOM 1479 N N . PHE B 1 80 ? -6.344 -8.898 5.832 1 89.44 80 PHE B N 1
ATOM 1480 C CA . PHE B 1 80 ? -7.441 -9.25 4.938 1 89.44 80 PHE B CA 1
ATOM 1481 C C . PHE B 1 80 ? -6.918 -9.922 3.676 1 89.44 80 PHE B C 1
ATOM 1483 O O . PHE B 1 80 ? -7.512 -10.883 3.186 1 89.44 80 PHE B O 1
ATOM 1490 N N . VAL B 1 81 ? -5.848 -9.422 3.252 1 91.94 81 VAL B N 1
ATOM 1491 C CA . VAL B 1 81 ? -5.281 -9.969 2.021 1 91.94 81 VAL B CA 1
ATOM 1492 C C . VAL B 1 81 ? -4.809 -11.398 2.26 1 91.94 81 VAL B C 1
ATOM 1494 O O . VAL B 1 81 ? -5.016 -12.273 1.415 1 91.94 81 VAL B O 1
ATOM 1497 N N . ILE B 1 82 ? -4.184 -11.656 3.371 1 88.5 82 ILE B N 1
ATOM 1498 C CA . ILE B 1 82 ? -3.689 -12.992 3.66 1 88.5 82 ILE B CA 1
ATOM 1499 C C . ILE B 1 82 ? -4.863 -13.961 3.787 1 88.5 82 ILE B C 1
ATOM 1501 O O . ILE B 1 82 ? -4.816 -15.078 3.266 1 88.5 82 ILE B O 1
ATOM 1505 N N . ILE B 1 83 ? -5.852 -13.57 4.449 1 90.44 83 ILE B N 1
ATOM 1506 C CA . ILE B 1 83 ? -7.039 -14.398 4.605 1 90.44 83 ILE B CA 1
ATOM 1507 C C . ILE B 1 83 ? -7.668 -14.664 3.24 1 90.44 83 ILE B C 1
ATOM 1509 O O . ILE B 1 83 ? -7.992 -15.812 2.912 1 90.44 83 ILE B O 1
ATOM 1513 N N . ALA B 1 84 ? -7.809 -13.617 2.49 1 94.31 84 ALA B N 1
ATOM 1514 C CA . ALA B 1 84 ? -8.383 -13.758 1.154 1 94.31 84 ALA B CA 1
ATOM 1515 C C . ALA B 1 84 ? -7.523 -14.672 0.281 1 94.31 84 ALA B C 1
ATOM 1517 O O . ALA B 1 84 ? -8.047 -15.461 -0.507 1 94.31 84 ALA B O 1
ATOM 1518 N N . SER B 1 85 ? -6.23 -14.508 0.427 1 94.38 85 SER B N 1
ATOM 1519 C CA . SER B 1 85 ? -5.324 -15.328 -0.374 1 94.38 85 SER B CA 1
ATOM 1520 C C . SER B 1 85 ? -5.504 -16.812 -0.078 1 94.38 85 SER B C 1
ATOM 1522 O O . SER B 1 85 ? -5.434 -17.641 -0.984 1 94.38 85 SER B O 1
ATOM 1524 N N . ALA B 1 86 ? -5.695 -17.172 1.164 1 93.25 86 ALA B N 1
ATOM 1525 C CA . ALA B 1 86 ? -5.918 -18.562 1.554 1 93.25 86 ALA B CA 1
ATOM 1526 C C . ALA B 1 86 ? -7.273 -19.047 1.062 1 93.25 86 ALA B C 1
ATOM 1528 O O . ALA B 1 86 ? -7.371 -20.141 0.494 1 93.25 86 ALA B O 1
ATOM 1529 N N . LEU B 1 87 ? -8.281 -18.266 1.197 1 94.56 87 LEU B N 1
ATOM 1530 C CA . LEU B 1 87 ? -9.648 -18.688 0.934 1 94.56 87 LEU B CA 1
ATOM 1531 C C . LEU B 1 87 ? -9.953 -18.641 -0.56 1 94.56 87 LEU B C 1
ATOM 1533 O O . LEU B 1 87 ? -10.656 -19.516 -1.078 1 94.56 87 LEU B O 1
ATOM 1537 N N . LEU B 1 88 ? -9.414 -17.688 -1.231 1 94.62 88 LEU B N 1
ATOM 1538 C CA . LEU B 1 88 ? -9.82 -17.469 -2.613 1 94.62 88 LEU B CA 1
ATOM 1539 C C . LEU B 1 88 ? -8.789 -18.031 -3.584 1 94.62 88 LEU B C 1
ATOM 1541 O O . LEU B 1 88 ? -9.133 -18.438 -4.699 1 94.62 88 LEU B O 1
ATOM 1545 N N . PHE B 1 89 ? -7.598 -18.078 -3.129 1 94.5 89 PHE B N 1
ATOM 1546 C CA . PHE B 1 89 ? -6.559 -18.469 -4.078 1 94.5 89 PHE B CA 1
ATOM 1547 C C . PHE B 1 89 ? -5.891 -19.766 -3.65 1 94.5 89 PHE B C 1
ATOM 1549 O O . PHE B 1 89 ? -4.98 -20.25 -4.324 1 94.5 89 PHE B O 1
ATOM 1556 N N . GLY B 1 90 ? -6.238 -20.328 -2.516 1 93.75 90 GLY B N 1
ATOM 1557 C CA . GLY B 1 90 ? -5.715 -21.609 -2.064 1 93.75 90 GLY B CA 1
ATOM 1558 C C . GLY B 1 90 ? -4.281 -21.531 -1.577 1 93.75 90 GLY B C 1
ATOM 1559 O O . GLY B 1 90 ? -3.547 -22.516 -1.628 1 93.75 90 GLY B O 1
ATOM 1560 N N . GLU B 1 91 ? -3.895 -20.422 -1.217 1 93.19 91 GLU B N 1
ATOM 1561 C CA . GLU B 1 91 ? -2.531 -20.266 -0.722 1 93.19 91 GLU B CA 1
ATOM 1562 C C . GLU B 1 91 ? -2.387 -20.812 0.694 1 93.19 91 GLU B C 1
ATOM 1564 O O . GLU B 1 91 ? -3.311 -20.719 1.502 1 93.19 91 GLU B O 1
ATOM 1569 N N . THR B 1 92 ? -1.324 -21.375 1.021 1 92.69 92 THR B N 1
ATOM 1570 C CA . THR B 1 92 ? -1.062 -21.953 2.334 1 92.69 92 THR B CA 1
ATOM 1571 C C . THR B 1 92 ? -0.566 -20.891 3.305 1 92.69 92 THR B C 1
ATOM 1573 O O . THR B 1 92 ? 0.373 -20.141 2.998 1 92.69 92 THR B O 1
ATOM 1576 N N . ILE B 1 93 ? -1.256 -20.812 4.375 1 91.94 93 ILE B N 1
ATOM 1577 C CA . ILE B 1 93 ? -0.842 -19.891 5.43 1 91.94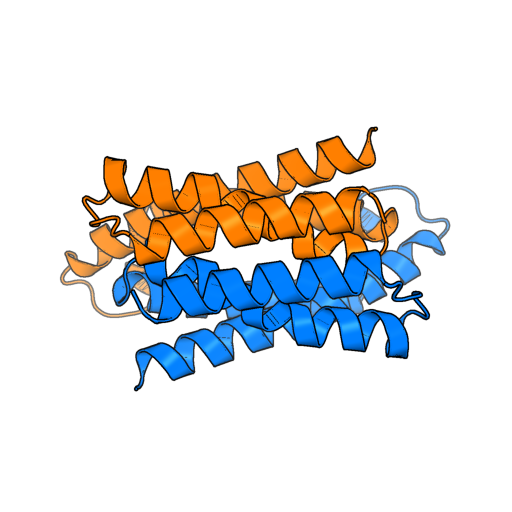 93 ILE B CA 1
ATOM 1578 C C . ILE B 1 93 ? -0.068 -20.656 6.504 1 91.94 93 ILE B C 1
ATOM 1580 O O . ILE B 1 93 ? -0.658 -21.375 7.305 1 91.94 93 ILE B O 1
ATOM 1584 N N . ASN B 1 94 ? 1.165 -20.469 6.555 1 93.25 94 ASN B N 1
ATOM 1585 C CA . ASN B 1 94 ? 1.998 -21.172 7.527 1 93.25 94 ASN B CA 1
ATOM 1586 C C . ASN B 1 94 ? 2.211 -20.328 8.789 1 93.25 94 ASN B C 1
ATOM 1588 O O . ASN B 1 94 ? 1.675 -19.234 8.906 1 93.25 94 ASN B O 1
ATOM 1592 N N . PHE B 1 95 ? 2.93 -20.828 9.688 1 94.12 95 PHE B N 1
ATOM 1593 C CA . PHE B 1 95 ? 3.135 -20.219 10.992 1 94.12 95 PHE B CA 1
ATOM 1594 C C . PHE B 1 95 ? 3.869 -18.891 10.852 1 94.12 95 PHE B C 1
ATOM 1596 O O . PHE B 1 95 ? 3.584 -17.938 11.578 1 94.12 95 PHE B O 1
ATOM 1603 N N . MET B 1 96 ? 4.711 -18.812 9.992 1 93.06 96 MET B N 1
ATOM 1604 C CA . MET B 1 96 ? 5.48 -17.578 9.781 1 93.06 96 MET B CA 1
ATOM 1605 C C . MET B 1 96 ? 4.578 -16.453 9.297 1 93.06 96 MET B C 1
ATOM 1607 O O . MET B 1 96 ? 4.742 -15.297 9.711 1 93.06 96 MET B O 1
ATOM 1611 N N . LYS B 1 97 ? 3.652 -16.797 8.414 1 91.62 97 LYS B N 1
ATOM 1612 C CA . LYS B 1 97 ? 2.689 -15.797 7.957 1 91.62 97 LYS B CA 1
ATOM 1613 C C . LYS B 1 97 ? 1.808 -15.312 9.109 1 91.62 97 LYS B C 1
ATOM 1615 O O . LYS B 1 97 ? 1.525 -14.117 9.219 1 91.62 97 LYS B O 1
ATOM 1620 N N . ILE B 1 98 ? 1.459 -16.25 9.953 1 92.31 98 ILE B N 1
ATOM 1621 C CA . ILE B 1 98 ? 0.627 -15.898 11.102 1 92.31 98 ILE B CA 1
ATOM 1622 C C . ILE B 1 98 ? 1.419 -15.016 12.062 1 92.31 98 ILE B C 1
ATOM 1624 O O . ILE B 1 98 ? 0.919 -13.984 12.523 1 92.31 98 ILE B O 1
ATOM 1628 N N . ALA B 1 99 ? 2.582 -15.359 12.344 1 94.25 99 ALA B N 1
ATOM 1629 C CA . ALA B 1 99 ? 3.451 -14.57 13.211 1 94.25 99 ALA B CA 1
ATOM 1630 C C . ALA B 1 99 ? 3.656 -13.164 12.641 1 94.25 99 ALA B C 1
ATOM 1632 O O . ALA B 1 99 ? 3.615 -12.18 13.383 1 94.25 99 ALA B O 1
ATOM 1633 N N . GLY B 1 100 ? 3.893 -13.125 11.336 1 90.94 100 GLY B N 1
ATOM 1634 C CA . GLY B 1 100 ? 4.023 -11.836 10.68 1 90.94 100 GLY B CA 1
ATOM 1635 C C . GLY B 1 100 ? 2.789 -10.961 10.82 1 90.94 100 GLY B C 1
ATOM 1636 O O . GLY B 1 100 ? 2.893 -9.781 11.148 1 90.94 100 GLY B O 1
ATOM 1637 N N . MET B 1 101 ? 1.656 -11.555 10.672 1 89.06 101 MET B N 1
ATOM 1638 C CA . MET B 1 101 ? 0.396 -10.828 10.781 1 89.06 101 MET B CA 1
ATOM 1639 C C . MET B 1 101 ? 0.222 -10.25 12.188 1 89.06 101 MET B C 1
ATOM 1641 O O . MET B 1 101 ? -0.225 -9.109 12.344 1 89.06 101 MET B O 1
ATOM 1645 N N . VAL B 1 102 ? 0.516 -11.016 13.156 1 93 102 VAL B N 1
ATOM 1646 C CA . VAL B 1 102 ? 0.403 -10.578 14.539 1 93 102 VAL B CA 1
ATOM 1647 C C . VAL B 1 102 ? 1.331 -9.391 14.789 1 93 102 VAL B C 1
ATOM 1649 O O . VAL B 1 102 ? 0.935 -8.406 15.414 1 93 102 VAL B O 1
ATOM 1652 N N . CYS B 1 103 ? 2.539 -9.445 14.336 1 92.62 103 CYS B N 1
ATOM 1653 C CA . CYS B 1 103 ? 3.498 -8.359 14.461 1 92.62 103 CYS B CA 1
ATOM 1654 C C . CYS B 1 103 ? 2.984 -7.098 13.773 1 92.62 103 CYS B C 1
ATOM 1656 O O . CYS B 1 103 ? 3.074 -6.004 14.328 1 92.62 103 CYS B O 1
ATOM 1658 N N . ILE B 1 104 ? 2.43 -7.215 12.609 1 87.69 104 ILE B N 1
ATOM 1659 C CA . ILE B 1 104 ? 1.964 -6.078 11.828 1 87.69 104 ILE B CA 1
ATOM 1660 C C . ILE B 1 104 ? 0.792 -5.402 12.539 1 87.69 104 ILE B C 1
ATOM 1662 O O . ILE B 1 104 ? 0.767 -4.176 12.68 1 87.69 104 ILE B O 1
ATOM 1666 N N . VAL B 1 105 ? -0.151 -6.184 13.055 1 88.31 105 VAL B N 1
ATOM 1667 C CA . VAL B 1 105 ? -1.294 -5.633 13.773 1 88.31 105 VAL B CA 1
ATOM 1668 C C . VAL B 1 105 ? -0.813 -4.895 15.016 1 88.31 105 VAL B C 1
ATOM 1670 O O . VAL B 1 105 ? -1.291 -3.801 15.32 1 88.31 105 VAL B O 1
ATOM 1673 N N . ALA B 1 106 ? 0.101 -5.445 15.734 1 93 106 ALA B N 1
ATOM 1674 C CA . ALA B 1 106 ? 0.687 -4.797 16.906 1 93 106 ALA B CA 1
ATOM 1675 C C . ALA B 1 106 ? 1.338 -3.471 16.531 1 93 106 ALA B C 1
ATOM 1677 O O . ALA B 1 106 ? 1.167 -2.469 17.219 1 93 106 ALA B O 1
ATOM 1678 N N . GLY B 1 107 ? 2.115 -3.496 15.461 1 89.12 107 GLY B N 1
ATOM 1679 C CA . GLY B 1 107 ? 2.752 -2.279 14.984 1 89.12 107 GLY B CA 1
ATOM 1680 C C . GLY B 1 107 ? 1.764 -1.177 14.656 1 89.12 107 GLY B C 1
ATOM 1681 O O . GLY B 1 107 ? 1.975 -0.017 15.023 1 89.12 107 GLY B O 1
ATOM 1682 N N . ILE B 1 108 ? 0.667 -1.503 14.031 1 85.5 108 ILE B N 1
ATOM 1683 C CA . ILE B 1 108 ? -0.367 -0.537 13.68 1 85.5 108 ILE B CA 1
ATOM 1684 C C . ILE B 1 108 ? -0.962 0.067 14.953 1 85.5 108 ILE B C 1
ATOM 1686 O O . ILE B 1 108 ? -1.26 1.263 14.992 1 85.5 108 ILE B O 1
ATOM 1690 N N . LEU B 1 109 ? -1.144 -0.719 15.945 1 89.5 109 LEU B N 1
ATOM 1691 C CA . LEU B 1 109 ? -1.693 -0.234 17.203 1 89.5 109 LEU B CA 1
ATOM 1692 C C . LEU B 1 109 ? -0.743 0.757 17.859 1 89.5 109 LEU B C 1
ATOM 1694 O O . LEU B 1 109 ? -1.183 1.751 18.453 1 89.5 109 LEU B O 1
ATOM 1698 N N . PHE B 1 110 ? 0.563 0.56 17.797 1 91.38 110 PHE B N 1
ATOM 1699 C CA . PHE B 1 110 ? 1.546 1.51 18.312 1 91.38 110 PHE B CA 1
ATOM 1700 C C . PHE B 1 110 ? 1.456 2.834 17.562 1 91.38 110 PHE B C 1
ATOM 1702 O O . PHE B 1 110 ? 1.473 3.902 18.172 1 91.38 110 PHE B O 1
ATOM 1709 N N . ILE B 1 111 ? 1.319 2.799 16.297 1 85.38 111 ILE B N 1
ATOM 1710 C CA . ILE B 1 111 ? 1.285 4.004 15.477 1 85.38 111 ILE B CA 1
ATOM 1711 C C . ILE B 1 111 ? -0.024 4.754 15.711 1 85.38 111 ILE B C 1
ATOM 1713 O O . ILE B 1 111 ? -0.035 5.984 15.805 1 85.38 111 ILE B O 1
ATOM 1717 N N . ALA B 1 112 ? -1.139 4.004 15.828 1 83.5 112 ALA B N 1
ATOM 1718 C CA . ALA B 1 112 ? -2.443 4.621 16.062 1 83.5 112 ALA B CA 1
ATOM 1719 C C . ALA B 1 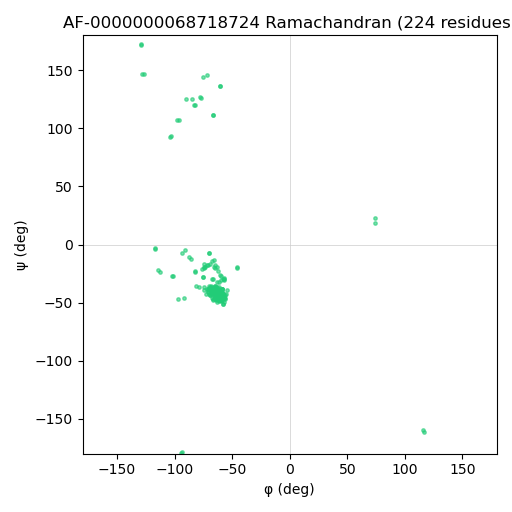112 ? -2.471 5.375 17.391 1 83.5 112 ALA B C 1
ATOM 1721 O O . ALA B 1 112 ? -3.217 6.344 17.531 1 83.5 112 ALA B O 1
ATOM 1722 N N . LYS B 1 113 ? -1.61 5.012 18.297 1 86.5 113 LYS B N 1
ATOM 1723 C CA . LYS B 1 113 ? -1.565 5.629 19.625 1 86.5 113 LYS B CA 1
ATOM 1724 C C . LYS B 1 113 ? -0.554 6.77 19.656 1 86.5 113 LYS B C 1
ATOM 1726 O O . LYS B 1 113 ? -0.434 7.465 20.672 1 86.5 113 LYS B O 1
ATOM 1731 N N . SER B 1 114 ? 0.194 6.922 18.594 1 82.81 114 SER B N 1
ATOM 1732 C CA . SER B 1 114 ? 1.238 7.941 18.562 1 82.81 114 SER B CA 1
ATOM 1733 C C . SER B 1 114 ? 0.645 9.336 18.422 1 82.81 114 SER B C 1
ATOM 1735 O O . SER B 1 114 ? -0.469 9.492 17.906 1 82.81 114 SER B O 1
#

InterPro domains:
  IPR000390 Small drug/metabolite transporter protein family [PTHR30561] (1-113)
  IPR000620 EamA domain [PF00892] (12-111)
  IPR037185 Multidrug transporter EmrE superfamily [SSF103481] (45-112)

Secondary structure (DSSP, 8-state):
-HHHHHHHHHHHHHHHHHHHHHHHHHHHHHS---SGGGG-SHHHHHHHHHHHHHHHHHHHHHHHS-HHHHGGGGGHHHHHHHHHHHHHH-----HHHHHHHHHHHHHHHHHHT-/-HHHHHHHHHHHHHHHHHHHHHHHHHHHHHS---SGGGG-SHHHHHHHHHHHHHHHHHHHHHHHS-HHHHHHHTTHHHHHHHHHHHHHH-----HHHHHHHHHHHHHHHHHHT-

Foldseek 3Di:
DVLVVLLVQLLVLLLQLVLLQVVLVVVLVPPPDDDPVSSDDDSNVSSVVSNVVSVVSVVVSVVPDPPLLSVLSSLVSVVVNVVCCCVPVVDDDDPVNVVVSVVSVVVNVVSNVD/DVLVVLLVVLLVLLLQLVLLQVVLVVVLVPPPDDDPVSSDDDSNVSSVVSNVVSVVSVVVSVVPDPCVLRVLLSCVSVVVNVVCCCVPVVDDDDPVNVVVNVVSVVVNVVSVVD

Radius of gyration: 17.05 Å; Cα contacts (8 Å, |Δi|>4): 324; chains: 2; bounding box: 29×51×45 Å

Nearest PDB structures (foldseek):
  8vxu-assembly2_D  TM=7.839E-01  e=6.110E-03  Clostridia bacterium
  8tgy-assembly1_A  TM=7.760E-01  e=6.807E-03  Clostridia bacterium
  7t00-assembly1_A  TM=7.758E-01  e=8.918E-03  Escherichia coli K-12
  6oh3-assembly1_A  TM=5.265E-01  e=9.297E-01  Mus musculus
  7szt-assembly1_B  TM=8.151E-01  e=3.281E-03  Clostridiales bacterium oral taxon 876